Protein AF-A0A1Y2F9E2-F1 (afdb_monomer_lite)

Organism: NCBI:txid106004

Radius of gyration: 23.41 Å; chains: 1; bounding box: 72×45×61 Å

pLDDT: mean 75.63, std 20.93, range [31.5, 98.25]

InterPro domains:
  IPR001104 3-oxo-5-alpha-steroid 4-dehydrogenase, C-terminal [PF02544] (176-229)
  IPR001104 3-oxo-5-alpha-steroid 4-dehydrogenase, C-terminal [PF02544] (276-316)
  IPR039357 3-oxo-5-alpha-steroid 4-dehydrogenase/very-long-chain enoyl-CoA reductase [PTHR10556] (41-316)

Foldseek 3Di:
DQLLQLVLLLLLLLDDPDPDDDPVSNPPCVVDVPSSVVSLVPAFQLLVVLSVLVVVLSCCVVPVLCVLCVPDDDDDDPVVVVVVSVVSNVLSNQSNCLSNQQCPDPCNPVPVPHRQFDDDDVLVVLLVQLVVLLVQLSVQLVQVSVQQSVQQVVLVVVCVVVVNDPPDPPDPDPDQVCSRDDQGAATDVRQSVQAVCQSLLSVLSNLSSSLSNLVRGPPNSDDPPVVVDDDDDPDPVCVVVPPDDDDDDDDPCVVPPPDDPVCVVVVGRCPRSSNVVSVVSCVVVVVVLVVSVVVCCVRCPPNDDPNHHRHDGPPD

Structure (mmCIF, N/CA/C/O backbone):
data_AF-A0A1Y2F9E2-F1
#
_entry.id   AF-A0A1Y2F9E2-F1
#
loop_
_atom_site.group_PDB
_atom_site.id
_atom_site.type_symbol
_atom_site.label_atom_id
_atom_site.label_alt_id
_atom_site.label_comp_id
_atom_site.label_asym_id
_atom_site.label_entity_id
_atom_site.label_seq_id
_atom_site.pdbx_PDB_ins_code
_atom_site.Cartn_x
_atom_site.Cartn_y
_atom_site.Cartn_z
_atom_site.occupancy
_atom_site.B_iso_or_equiv
_atom_site.auth_seq_id
_atom_site.auth_comp_id
_atom_site.auth_asym_id
_atom_site.auth_atom_id
_atom_site.pdbx_PDB_model_num
ATOM 1 N N . MET A 1 1 ? 2.233 14.240 5.697 1.00 85.31 1 MET A N 1
ATOM 2 C CA . MET A 1 1 ? 3.494 13.467 5.673 1.00 85.31 1 MET A CA 1
ATOM 3 C C . MET A 1 1 ? 3.628 12.583 4.437 1.00 85.31 1 MET A C 1
ATOM 5 O O . MET A 1 1 ? 4.719 12.519 3.908 1.00 85.31 1 MET A O 1
ATOM 9 N N . GLU A 1 2 ? 2.563 11.949 3.935 1.00 86.88 2 GLU A N 1
ATOM 10 C CA . GLU A 1 2 ? 2.669 10.977 2.826 1.00 86.88 2 GLU A CA 1
ATOM 11 C C . GLU A 1 2 ? 2.672 11.600 1.413 1.00 86.88 2 GLU A C 1
ATOM 13 O O . GLU A 1 2 ? 3.231 11.012 0.494 1.00 86.88 2 GLU A O 1
ATOM 18 N N . LEU A 1 3 ? 2.123 12.813 1.241 1.00 89.69 3 LEU A N 1
ATOM 19 C CA . LEU A 1 3 ? 2.025 13.514 -0.057 1.00 89.69 3 LEU A CA 1
ATOM 20 C C . LEU A 1 3 ? 3.391 13.782 -0.720 1.00 89.69 3 LEU A C 1
ATOM 22 O O . LEU A 1 3 ? 3.481 13.949 -1.931 1.00 89.69 3 LEU A O 1
ATOM 26 N N . VAL A 1 4 ? 4.469 13.800 0.065 1.00 89.56 4 VAL A N 1
ATOM 27 C CA . VAL A 1 4 ? 5.834 14.015 -0.437 1.00 89.56 4 VAL A CA 1
ATOM 28 C C . VAL A 1 4 ? 6.352 12.832 -1.263 1.00 89.56 4 VAL A C 1
ATOM 30 O O . VAL A 1 4 ? 7.232 13.025 -2.094 1.00 89.56 4 VAL A O 1
ATOM 33 N N . SER A 1 5 ? 5.802 11.627 -1.068 1.00 91.56 5 SER A N 1
ATOM 34 C CA . SER A 1 5 ? 6.223 10.413 -1.778 1.00 91.56 5 SER A CA 1
ATOM 35 C C . SER A 1 5 ? 5.959 10.473 -3.289 1.00 91.56 5 SER A C 1
ATOM 37 O O . SER A 1 5 ? 6.921 10.360 -4.050 1.00 91.56 5 SER A O 1
ATOM 39 N N . PRO A 1 6 ? 4.719 10.724 -3.774 1.00 92.12 6 PRO A N 1
ATOM 40 C CA . PRO A 1 6 ? 4.456 10.819 -5.212 1.00 92.12 6 PRO A CA 1
ATOM 41 C C . PRO A 1 6 ? 5.222 11.971 -5.876 1.00 92.12 6 PRO A C 1
ATOM 43 O O . PRO A 1 6 ? 5.714 11.817 -6.991 1.00 92.12 6 PRO A O 1
ATOM 46 N N . LEU A 1 7 ? 5.395 13.099 -5.178 1.00 89.62 7 LEU A N 1
ATOM 47 C CA . LEU A 1 7 ? 6.196 14.224 -5.672 1.00 89.62 7 LEU A CA 1
ATOM 48 C C . LEU A 1 7 ? 7.671 13.841 -5.819 1.00 89.62 7 LEU A C 1
ATOM 50 O O . LEU A 1 7 ? 8.290 14.128 -6.842 1.00 89.62 7 LEU A O 1
ATOM 54 N N . SER A 1 8 ? 8.223 13.157 -4.816 1.00 86.94 8 SER A N 1
ATOM 55 C CA . SER A 1 8 ? 9.603 12.683 -4.838 1.00 86.94 8 SER A CA 1
ATOM 56 C C . SER A 1 8 ? 9.835 11.616 -5.911 1.00 86.94 8 SER A C 1
ATOM 58 O O . SER A 1 8 ? 10.875 11.642 -6.576 1.00 86.94 8 SER A O 1
ATOM 60 N N . LEU A 1 9 ? 8.851 10.739 -6.144 1.00 90.44 9 LEU A N 1
ATOM 61 C CA . LEU A 1 9 ? 8.876 9.761 -7.231 1.00 90.44 9 LEU A CA 1
ATOM 62 C C . LEU A 1 9 ? 8.942 10.444 -8.592 1.00 90.44 9 LEU A C 1
ATOM 64 O O . LEU A 1 9 ? 9.858 10.160 -9.362 1.00 90.44 9 LEU A O 1
ATOM 68 N N . LEU A 1 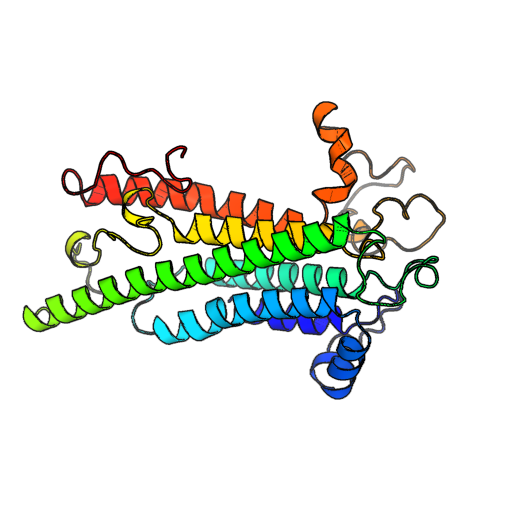10 ? 8.010 11.357 -8.879 1.00 88.56 10 LEU A N 1
ATOM 69 C CA . LEU A 1 10 ? 7.954 12.061 -10.164 1.00 88.56 10 LEU A CA 1
ATOM 70 C C . LEU A 1 10 ? 9.220 12.880 -10.409 1.00 88.56 10 LEU A C 1
ATOM 72 O O . LEU A 1 10 ? 9.804 12.823 -11.488 1.00 88.56 10 LEU A O 1
ATOM 76 N N . HIS A 1 11 ? 9.680 13.589 -9.380 1.00 83.50 11 HIS A N 1
ATOM 77 C CA . HIS A 1 11 ? 10.911 14.360 -9.441 1.00 83.50 11 HIS A CA 1
ATOM 78 C C . HIS A 1 11 ? 12.123 13.483 -9.763 1.00 83.50 11 HIS A C 1
ATOM 80 O O . HIS A 1 11 ? 12.901 13.801 -10.658 1.00 83.50 11 HIS A O 1
ATOM 86 N N . SER A 1 12 ? 12.266 12.360 -9.061 1.00 81.31 12 SER A N 1
ATOM 87 C CA . SER A 1 12 ? 13.418 11.471 -9.211 1.00 81.31 12 SER A CA 1
ATOM 88 C C . SER A 1 12 ? 13.387 10.664 -10.506 1.00 81.31 12 SER A C 1
ATOM 90 O O . SER A 1 12 ? 14.446 10.364 -11.051 1.00 81.31 12 SER A O 1
ATOM 92 N N . ALA A 1 13 ? 12.194 10.344 -11.012 1.00 79.38 13 ALA A N 1
ATOM 93 C CA . ALA A 1 13 ? 12.009 9.710 -12.314 1.00 79.38 13 ALA A CA 1
ATOM 94 C C . ALA A 1 13 ? 12.352 10.655 -13.478 1.00 79.38 13 ALA A C 1
ATOM 96 O O . ALA A 1 13 ? 12.808 10.201 -14.522 1.00 79.38 13 ALA A O 1
ATOM 97 N N . ALA A 1 14 ? 12.151 11.964 -13.297 1.00 76.56 14 ALA A N 1
ATOM 98 C CA . ALA A 1 14 ? 12.427 12.977 -14.311 1.00 76.56 14 ALA A CA 1
ATOM 99 C C . ALA A 1 14 ? 13.896 13.418 -14.379 1.00 76.56 14 ALA A C 1
ATOM 101 O O . ALA A 1 14 ? 14.258 14.159 -15.292 1.00 76.56 14 ALA A O 1
ATOM 102 N N . GLN A 1 15 ? 14.735 13.022 -13.419 1.00 70.88 15 GLN A N 1
ATOM 103 C CA . GLN A 1 15 ? 16.144 13.400 -13.416 1.00 70.88 15 GLN A CA 1
ATOM 104 C C . GLN A 1 15 ? 16.974 12.505 -14.350 1.00 70.88 15 GLN A C 1
ATOM 106 O O . GLN A 1 15 ? 16.787 11.285 -14.352 1.00 70.88 15 GLN A O 1
ATOM 111 N N . PRO A 1 16 ? 17.939 13.078 -15.094 1.00 62.06 16 PRO A N 1
ATOM 112 C CA . PRO A 1 16 ? 18.871 12.289 -15.886 1.00 62.06 16 PRO A CA 1
ATOM 113 C C . PRO A 1 16 ? 19.696 11.356 -14.986 1.00 62.06 16 PRO A C 1
ATOM 115 O O . PRO A 1 16 ? 20.050 11.691 -13.855 1.00 62.06 16 PRO A O 1
ATOM 118 N N . LEU A 1 17 ? 20.007 10.165 -15.501 1.00 58.22 17 LEU A N 1
ATOM 119 C CA . LEU A 1 17 ? 20.771 9.123 -14.796 1.00 58.22 17 LEU A CA 1
ATOM 120 C C . LEU A 1 17 ? 22.292 9.367 -14.819 1.00 58.22 17 LEU A C 1
ATOM 122 O O . LEU A 1 17 ? 23.061 8.504 -14.399 1.00 58.22 17 LEU A O 1
ATOM 126 N N . THR A 1 18 ? 22.742 10.513 -15.333 1.00 52.69 18 THR A N 1
ATOM 127 C CA . THR A 1 18 ? 24.161 10.855 -15.450 1.00 52.69 18 THR A CA 1
ATOM 128 C C . THR A 1 18 ? 24.748 11.279 -14.102 1.00 52.69 18 THR A C 1
ATOM 130 O O . THR A 1 18 ? 24.112 11.949 -13.294 1.00 52.69 18 THR A O 1
ATOM 133 N N . THR A 1 19 ? 25.998 10.885 -13.854 1.00 45.97 19 THR A N 1
ATOM 134 C CA . THR A 1 19 ? 26.740 11.133 -12.603 1.00 45.97 19 THR A CA 1
ATOM 135 C C . THR A 1 19 ? 27.311 12.553 -12.482 1.00 45.97 19 THR A C 1
ATOM 137 O O . THR A 1 19 ? 27.925 12.890 -11.471 1.00 45.97 19 THR A O 1
ATOM 140 N N . THR A 1 20 ? 27.110 13.410 -13.483 1.00 40.53 20 THR A N 1
ATOM 141 C CA . THR A 1 20 ? 27.557 14.808 -13.503 1.00 40.53 20 THR A CA 1
ATOM 142 C C . THR A 1 20 ? 26.496 15.726 -12.898 1.00 40.53 20 THR A C 1
ATOM 144 O O . THR A 1 20 ? 25.687 16.338 -13.590 1.00 40.53 20 THR A O 1
ATOM 147 N N . THR A 1 21 ? 26.486 15.816 -11.570 1.00 41.72 21 THR A N 1
ATOM 148 C CA . THR A 1 21 ? 25.628 16.756 -10.835 1.00 41.72 21 THR A CA 1
ATOM 149 C C . THR A 1 21 ? 26.224 18.167 -10.884 1.00 41.72 21 THR A C 1
ATOM 151 O O . THR A 1 21 ? 27.211 18.438 -10.204 1.00 41.72 21 THR A O 1
ATOM 154 N N . SER A 1 22 ? 25.610 19.086 -11.635 1.00 39.31 22 SER A N 1
ATOM 155 C CA . SER A 1 22 ? 25.717 20.521 -11.331 1.00 39.31 22 SER A CA 1
ATOM 156 C C . SER A 1 22 ? 24.684 20.868 -10.247 1.00 39.31 22 SER A C 1
ATOM 158 O O . SER A 1 22 ? 23.549 20.399 -10.315 1.00 39.31 22 SER A O 1
ATOM 160 N N . PRO A 1 23 ? 25.018 21.699 -9.246 1.00 45.69 23 PRO A N 1
ATOM 161 C CA . PRO A 1 23 ? 24.124 21.998 -8.118 1.00 45.69 23 PRO A CA 1
ATOM 162 C C . PRO A 1 23 ? 22.806 22.694 -8.521 1.00 45.69 23 PRO A C 1
ATOM 164 O O . PRO A 1 23 ? 21.827 22.636 -7.779 1.00 45.69 23 PRO A O 1
ATOM 167 N N . SER A 1 24 ? 22.742 23.288 -9.716 1.00 44.47 24 SER A N 1
ATOM 168 C CA . SER A 1 24 ? 21.586 24.015 -10.260 1.00 44.47 24 SER A CA 1
ATOM 169 C C . SER A 1 24 ? 20.463 23.141 -10.847 1.00 44.47 24 SER A C 1
ATOM 171 O O . SER A 1 24 ? 19.388 23.659 -11.140 1.00 44.47 24 SER A O 1
ATOM 173 N N . THR A 1 25 ? 20.651 21.824 -11.008 1.00 50.38 25 THR A N 1
ATOM 174 C CA . THR A 1 25 ? 19.651 20.917 -11.627 1.00 50.38 25 THR A CA 1
ATOM 175 C C . THR A 1 25 ? 18.744 20.195 -10.622 1.00 50.38 25 THR A C 1
ATOM 177 O O . THR A 1 25 ? 17.874 19.418 -11.009 1.00 50.38 25 THR A O 1
ATOM 180 N N . THR A 1 26 ? 18.901 20.455 -9.323 1.00 49.88 26 THR A N 1
ATOM 181 C CA . THR A 1 26 ? 18.207 19.721 -8.248 1.00 49.88 26 THR A CA 1
ATOM 182 C C . THR A 1 26 ? 16.725 20.077 -8.083 1.00 49.88 26 THR A C 1
ATOM 184 O O . THR A 1 26 ? 15.993 19.299 -7.487 1.00 49.88 26 THR A O 1
ATOM 187 N N . LEU A 1 27 ? 16.246 21.195 -8.643 1.00 49.66 27 LEU A N 1
ATOM 188 C CA . LEU A 1 27 ? 14.834 21.627 -8.576 1.00 49.66 27 LEU A CA 1
ATOM 189 C C . LEU A 1 27 ? 14.152 21.751 -9.950 1.00 49.66 27 LEU A C 1
ATOM 191 O O . LEU A 1 27 ? 12.934 21.910 -10.028 1.00 49.66 27 LEU A O 1
ATOM 195 N N . SER A 1 28 ? 14.906 21.645 -11.045 1.00 51.53 28 SER A N 1
ATOM 196 C CA . SER A 1 28 ? 14.434 21.968 -12.397 1.00 51.53 28 SER A CA 1
ATOM 197 C C . SER A 1 28 ? 13.295 21.099 -12.971 1.00 51.53 28 SER A C 1
ATOM 199 O O . SER A 1 28 ? 12.485 21.675 -13.701 1.00 51.53 28 SER A O 1
ATOM 201 N N . PRO A 1 29 ? 13.128 19.789 -12.665 1.00 52.41 29 PRO A N 1
ATOM 202 C CA . PRO A 1 29 ? 12.114 18.968 -13.340 1.00 52.41 29 PRO A CA 1
ATOM 203 C C . PRO A 1 29 ? 10.678 19.217 -12.857 1.00 52.41 29 PRO A C 1
ATOM 205 O O . PRO A 1 29 ? 9.739 19.015 -13.618 1.00 52.41 29 PRO A O 1
ATOM 208 N N . LEU A 1 30 ? 10.492 19.653 -11.604 1.00 52.59 30 LEU A N 1
ATOM 209 C CA . LEU A 1 30 ? 9.166 19.999 -11.062 1.00 52.59 30 LEU A CA 1
ATOM 210 C C . LEU A 1 30 ? 8.703 21.384 -11.535 1.00 52.59 30 LEU A C 1
ATOM 212 O O . LEU A 1 30 ? 7.507 21.626 -11.654 1.00 52.59 30 LEU A O 1
ATOM 216 N N . LEU A 1 31 ? 9.654 22.279 -11.813 1.00 55.81 31 LEU A N 1
ATOM 217 C CA . LEU A 1 31 ? 9.401 23.643 -12.279 1.00 55.81 31 LEU A CA 1
ATOM 218 C C . LEU A 1 31 ? 9.137 23.714 -13.793 1.00 55.81 31 LEU A C 1
ATOM 220 O O . LEU A 1 31 ? 8.571 24.697 -14.259 1.00 55.81 31 LEU A O 1
ATOM 224 N N . HIS A 1 32 ? 9.493 22.667 -14.549 1.00 66.38 32 HIS A N 1
ATOM 225 C CA . HIS A 1 32 ? 9.262 22.568 -15.994 1.00 66.38 32 HIS A CA 1
ATOM 226 C C . HIS A 1 32 ? 8.406 21.331 -16.318 1.00 66.38 32 HIS A C 1
ATOM 228 O O . HIS A 1 32 ? 8.950 20.266 -16.630 1.00 66.38 32 HIS A O 1
ATOM 234 N N . PRO A 1 33 ? 7.064 21.452 -16.284 1.00 73.94 33 PRO A N 1
ATOM 235 C CA . PRO A 1 33 ? 6.138 20.346 -16.553 1.00 73.94 33 PRO A CA 1
ATOM 236 C C . PRO A 1 33 ? 6.381 19.637 -17.891 1.00 73.94 33 PRO A C 1
ATOM 238 O O . PRO A 1 33 ? 6.154 18.435 -18.014 1.00 73.94 33 PRO A O 1
ATOM 241 N N . THR A 1 34 ? 6.889 20.367 -18.885 1.00 76.38 34 THR A N 1
ATOM 242 C CA . THR A 1 34 ? 7.227 19.847 -20.215 1.00 76.38 34 THR A CA 1
ATOM 243 C C . THR A 1 34 ? 8.332 18.793 -20.169 1.00 76.38 34 THR A C 1
ATOM 245 O O . THR A 1 34 ? 8.235 17.783 -20.863 1.00 76.38 34 THR A O 1
ATOM 248 N N . HIS A 1 35 ? 9.342 18.972 -19.313 1.00 73.25 35 HIS A N 1
ATOM 249 C CA . HIS A 1 35 ? 10.437 18.015 -19.154 1.00 73.25 35 HIS A CA 1
ATOM 250 C C . HIS A 1 35 ? 9.962 16.731 -18.469 1.00 73.25 35 HIS A C 1
ATOM 252 O O . HIS A 1 35 ? 10.298 15.634 -18.905 1.00 73.25 35 HIS A O 1
ATOM 258 N N . LEU A 1 36 ? 9.133 16.855 -17.427 1.00 77.56 36 LEU A N 1
ATOM 259 C CA . LEU A 1 36 ? 8.518 15.700 -16.772 1.00 77.56 36 LEU A CA 1
ATOM 260 C C . LEU A 1 36 ? 7.658 14.903 -17.759 1.00 77.56 36 LEU A C 1
ATOM 262 O O . LEU A 1 36 ? 7.793 13.685 -17.839 1.00 77.56 36 LEU A O 1
ATOM 266 N N . PHE A 1 37 ? 6.801 15.586 -18.520 1.00 81.19 37 PHE A N 1
ATOM 267 C CA . PHE A 1 37 ? 5.934 14.940 -19.500 1.00 81.19 37 PHE A CA 1
ATOM 268 C C . PHE A 1 37 ? 6.739 14.213 -20.579 1.00 81.19 37 PHE A C 1
ATOM 270 O O . PHE A 1 37 ? 6.448 13.057 -20.872 1.00 81.19 37 PHE A O 1
ATOM 277 N N . HIS A 1 38 ? 7.782 14.854 -21.110 1.00 78.88 38 HIS A N 1
ATOM 278 C CA . HIS A 1 38 ? 8.677 14.248 -22.090 1.00 78.88 38 HIS A CA 1
ATOM 279 C C . HIS A 1 38 ? 9.406 13.017 -21.527 1.00 78.88 38 HIS A C 1
ATOM 281 O O . HIS A 1 38 ? 9.445 11.961 -22.154 1.00 78.88 38 HIS A O 1
ATOM 287 N N . THR A 1 39 ? 9.948 13.100 -20.310 1.00 77.12 39 THR A N 1
ATOM 288 C CA . THR A 1 39 ? 10.622 11.951 -19.692 1.00 77.12 39 THR A CA 1
ATOM 289 C C . THR A 1 39 ? 9.652 10.801 -19.438 1.00 77.12 39 THR A C 1
ATOM 291 O O . THR A 1 39 ? 9.989 9.654 -19.706 1.00 77.12 39 THR A O 1
ATOM 294 N N . LEU A 1 40 ? 8.425 11.078 -18.988 1.00 81.69 40 LEU A N 1
ATOM 295 C CA . LEU A 1 40 ? 7.416 10.034 -18.810 1.00 81.69 40 LEU A CA 1
ATOM 296 C C . LEU A 1 40 ? 6.965 9.436 -20.150 1.00 81.69 40 LEU A C 1
ATOM 298 O O . LEU A 1 40 ? 6.845 8.220 -20.247 1.00 81.69 40 LEU A O 1
ATOM 302 N N . SER A 1 41 ? 6.763 10.241 -21.196 1.00 82.12 41 SER A N 1
ATOM 303 C CA . SER A 1 41 ? 6.307 9.739 -22.500 1.00 82.12 41 SER A CA 1
ATOM 304 C C . SER A 1 41 ? 7.336 8.851 -23.205 1.00 82.12 41 SER A C 1
ATOM 306 O O . SER A 1 41 ? 6.961 8.022 -24.029 1.00 82.12 41 SER A O 1
ATOM 308 N N . THR A 1 42 ? 8.619 8.981 -22.855 1.00 81.69 42 THR A N 1
ATOM 309 C CA . THR A 1 42 ? 9.691 8.111 -23.367 1.00 81.69 42 THR A CA 1
ATOM 310 C C . THR A 1 42 ? 9.830 6.782 -22.616 1.00 81.69 42 THR A C 1
ATOM 312 O O . THR A 1 42 ? 10.540 5.887 -23.079 1.00 81.69 42 THR A O 1
ATOM 315 N N . LEU A 1 43 ? 9.162 6.608 -21.468 1.00 82.19 43 LEU A N 1
ATOM 316 C CA . LEU A 1 43 ? 9.237 5.364 -20.704 1.00 82.19 43 LEU A CA 1
ATOM 317 C C . LEU A 1 43 ? 8.371 4.253 -21.324 1.00 82.19 43 LEU A C 1
ATOM 319 O O . LEU A 1 43 ? 7.240 4.502 -21.740 1.00 82.19 43 LEU A O 1
ATOM 323 N N . PRO A 1 44 ? 8.838 2.989 -21.287 1.00 86.06 44 PRO A N 1
ATOM 324 C CA . PRO A 1 44 ? 8.031 1.846 -21.695 1.00 86.06 44 PRO A CA 1
ATOM 325 C C . PRO A 1 44 ? 6.687 1.744 -20.942 1.00 86.06 44 PRO A C 1
ATOM 327 O O . PRO A 1 44 ? 6.655 1.962 -19.721 1.00 86.06 44 PRO A O 1
ATOM 330 N N . PRO A 1 45 ? 5.595 1.308 -21.604 1.00 89.12 45 PRO A N 1
ATOM 331 C CA . PRO A 1 45 ? 4.258 1.263 -21.007 1.00 89.12 45 PRO A CA 1
ATOM 332 C C . PRO A 1 45 ? 4.152 0.490 -19.682 1.00 89.12 45 PRO A C 1
ATOM 334 O O . PRO A 1 45 ? 3.422 0.913 -18.790 1.00 89.12 45 PRO A O 1
ATOM 337 N N . ALA A 1 46 ? 4.900 -0.607 -19.488 1.00 90.00 46 ALA A N 1
ATOM 338 C CA . ALA A 1 46 ? 4.857 -1.373 -18.230 1.00 90.00 46 ALA A CA 1
ATOM 339 C C . ALA A 1 46 ? 5.286 -0.528 -17.023 1.00 90.00 46 ALA A C 1
ATOM 341 O O . ALA A 1 46 ? 4.718 -0.645 -15.938 1.00 90.00 46 ALA A O 1
ATOM 342 N N . ARG A 1 47 ? 6.279 0.347 -17.212 1.00 89.25 47 ARG A N 1
ATOM 343 C CA . ARG A 1 47 ? 6.778 1.233 -16.155 1.00 89.25 47 ARG A CA 1
ATOM 344 C C . ARG A 1 47 ? 5.788 2.348 -15.870 1.00 89.25 47 ARG A C 1
ATOM 346 O O . ARG A 1 47 ? 5.595 2.683 -14.708 1.00 89.25 47 ARG A O 1
ATOM 353 N N . LEU A 1 48 ? 5.118 2.862 -16.900 1.00 90.88 48 LEU A N 1
ATOM 354 C CA . LEU A 1 48 ? 4.044 3.840 -16.735 1.00 90.88 48 LEU A CA 1
ATOM 355 C C . LEU A 1 48 ? 2.874 3.274 -15.934 1.00 90.88 48 LEU A C 1
ATOM 357 O O . LEU A 1 48 ? 2.383 3.955 -15.039 1.00 90.88 48 LEU A O 1
ATOM 361 N N . VAL A 1 49 ? 2.487 2.016 -16.175 1.00 94.94 49 VAL A N 1
ATOM 362 C CA . VAL A 1 49 ? 1.464 1.334 -15.364 1.00 94.94 49 VAL A CA 1
ATOM 363 C C . VAL A 1 49 ? 1.891 1.242 -13.896 1.00 94.94 49 VAL A C 1
ATOM 365 O O . VAL A 1 49 ? 1.088 1.529 -13.014 1.00 94.94 49 VAL A O 1
ATOM 368 N N . LEU A 1 50 ? 3.152 0.902 -13.613 1.00 94.62 50 LEU A N 1
ATOM 369 C CA . LEU A 1 50 ? 3.667 0.828 -12.239 1.00 94.62 50 LEU A CA 1
ATOM 370 C C . LEU A 1 50 ? 3.759 2.205 -11.567 1.00 94.62 50 LEU A C 1
ATOM 372 O O . LEU A 1 50 ? 3.383 2.350 -10.407 1.00 94.62 50 LEU A O 1
ATOM 376 N N . ILE A 1 51 ? 4.214 3.232 -12.290 1.00 94.25 51 ILE A N 1
ATOM 377 C CA . ILE A 1 51 ? 4.208 4.615 -11.795 1.00 94.25 51 ILE A CA 1
ATOM 378 C C . ILE A 1 51 ? 2.769 5.036 -11.483 1.00 94.25 51 ILE A C 1
ATOM 380 O O . ILE A 1 51 ? 2.505 5.536 -10.394 1.00 94.25 51 ILE A O 1
ATOM 384 N N . ALA A 1 52 ? 1.825 4.781 -12.391 1.00 95.94 52 ALA A N 1
ATOM 385 C CA . ALA A 1 52 ? 0.416 5.091 -12.186 1.00 95.94 52 ALA A CA 1
ATOM 386 C C . ALA A 1 52 ? -0.163 4.352 -10.972 1.00 95.94 52 ALA A C 1
ATOM 388 O O . ALA A 1 52 ? -0.818 4.981 -10.149 1.00 95.94 52 ALA A O 1
ATOM 389 N N . ALA A 1 53 ? 0.128 3.059 -10.810 1.00 97.19 53 ALA A N 1
ATOM 390 C CA . ALA A 1 53 ? -0.285 2.275 -9.647 1.00 97.19 53 ALA A CA 1
ATOM 391 C C . ALA A 1 53 ? 0.216 2.906 -8.335 1.00 97.19 53 ALA A C 1
ATOM 393 O O . ALA A 1 53 ? -0.573 3.179 -7.430 1.00 97.19 53 ALA A O 1
ATOM 394 N N . PHE A 1 54 ? 1.504 3.257 -8.262 1.00 96.19 54 PHE A N 1
ATOM 395 C CA . PHE A 1 54 ? 2.071 3.945 -7.099 1.00 96.19 54 PHE A CA 1
ATOM 396 C C . PHE A 1 54 ? 1.380 5.292 -6.829 1.00 96.19 54 PHE A C 1
ATOM 398 O O . PHE A 1 54 ? 1.034 5.604 -5.688 1.00 96.19 54 PHE A O 1
ATOM 405 N N . LEU A 1 55 ? 1.151 6.096 -7.872 1.00 95.69 55 LEU A N 1
ATOM 406 C CA . LEU A 1 55 ? 0.473 7.387 -7.745 1.00 95.69 55 LEU A CA 1
ATOM 407 C C . LEU A 1 55 ? -0.978 7.229 -7.283 1.00 95.69 55 LEU A C 1
ATOM 409 O O . LEU A 1 55 ? -1.414 7.999 -6.433 1.00 95.69 55 LEU A O 1
ATOM 413 N N . ILE A 1 56 ? -1.710 6.235 -7.792 1.00 96.38 56 ILE A N 1
ATOM 414 C CA . ILE A 1 56 ? -3.092 5.939 -7.392 1.00 96.38 56 ILE A CA 1
ATOM 415 C C . ILE A 1 56 ? -3.145 5.547 -5.913 1.00 96.38 56 ILE A C 1
ATOM 417 O O . ILE A 1 56 ? -3.949 6.116 -5.168 1.00 96.38 56 ILE A O 1
ATOM 421 N N . HIS A 1 57 ? -2.254 4.651 -5.468 1.00 95.69 57 HIS A N 1
ATOM 422 C CA . HIS A 1 57 ? -2.138 4.284 -4.055 1.00 95.69 57 HIS A CA 1
ATOM 423 C C . HIS A 1 57 ? -1.947 5.527 -3.180 1.00 95.69 57 HIS A C 1
ATOM 425 O O . HIS A 1 57 ? -2.723 5.793 -2.256 1.00 95.69 57 HIS A O 1
ATOM 431 N N . TYR A 1 58 ? -0.928 6.332 -3.495 1.00 94.12 58 TYR A N 1
ATOM 432 C CA . TYR A 1 58 ? -0.591 7.500 -2.690 1.00 94.12 58 TYR A CA 1
ATOM 433 C C . TYR A 1 58 ? -1.617 8.629 -2.809 1.00 94.12 58 TYR A C 1
ATOM 435 O O . TYR A 1 58 ? -1.814 9.349 -1.832 1.00 94.12 58 TYR A O 1
ATOM 443 N N . ALA A 1 59 ? -2.320 8.779 -3.933 1.00 92.25 59 ALA A N 1
ATOM 444 C CA . ALA A 1 59 ? -3.429 9.723 -4.061 1.00 92.25 59 ALA A CA 1
ATOM 445 C C . ALA A 1 59 ? -4.578 9.343 -3.116 1.00 92.25 59 ALA A C 1
ATOM 447 O O . ALA A 1 59 ? -5.070 10.189 -2.363 1.00 92.25 59 ALA A O 1
ATOM 448 N N . HIS A 1 60 ? -4.954 8.061 -3.076 1.00 91.94 60 HIS A N 1
ATOM 449 C CA . HIS A 1 60 ? -5.967 7.592 -2.135 1.00 91.94 60 HIS A CA 1
ATOM 450 C C . HIS A 1 60 ? -5.518 7.784 -0.679 1.00 91.94 60 HIS A C 1
ATOM 452 O O . HIS A 1 60 ? -6.246 8.368 0.126 1.00 91.94 60 HIS A O 1
ATOM 458 N N . ARG A 1 61 ? -4.300 7.355 -0.335 1.00 86.31 61 ARG A N 1
ATOM 459 C CA . ARG A 1 61 ? -3.812 7.366 1.050 1.00 86.31 61 ARG A CA 1
ATOM 460 C C . ARG A 1 61 ? -3.535 8.773 1.582 1.00 86.31 61 ARG A C 1
ATOM 462 O O . ARG A 1 61 ? -4.013 9.147 2.653 1.00 86.31 61 ARG A O 1
ATOM 469 N N . SER A 1 62 ? -2.809 9.577 0.806 1.00 84.94 62 SER A N 1
ATOM 470 C CA . SER A 1 62 ? -2.294 10.871 1.262 1.00 84.94 62 SER A CA 1
ATOM 471 C C . SER A 1 62 ? -3.254 12.038 1.049 1.00 84.94 62 SER A C 1
ATOM 473 O O . SER A 1 62 ? -3.141 13.027 1.777 1.00 84.94 62 SER A O 1
ATOM 475 N N . VAL A 1 63 ? -4.211 11.927 0.116 1.00 86.06 63 VAL A N 1
ATOM 476 C CA . VAL A 1 63 ? -5.187 12.987 -0.195 1.00 86.06 63 VAL A CA 1
ATOM 477 C C . VAL A 1 63 ? -6.602 12.559 0.184 1.00 86.06 63 VAL A C 1
ATOM 479 O O . VAL A 1 63 ? -7.221 13.177 1.045 1.00 86.06 63 VAL A O 1
ATOM 482 N N . ILE A 1 64 ? -7.130 11.479 -0.399 1.00 86.44 64 ILE A N 1
ATOM 483 C CA . ILE A 1 64 ? -8.546 11.114 -0.205 1.00 86.44 64 ILE A CA 1
ATOM 484 C C . ILE A 1 64 ? -8.815 10.704 1.251 1.00 86.44 64 ILE A C 1
ATOM 486 O O . ILE A 1 64 ? -9.706 11.248 1.909 1.00 86.44 64 ILE A O 1
ATOM 490 N N . SER A 1 65 ? -8.017 9.784 1.794 1.00 84.50 65 SER A N 1
ATOM 491 C CA . SER A 1 65 ? -8.164 9.298 3.170 1.00 84.50 65 SER A CA 1
ATOM 492 C C . SER A 1 65 ? -7.828 10.378 4.203 1.00 84.50 65 SER A C 1
ATOM 494 O O . SER A 1 65 ? -8.402 10.407 5.299 1.00 84.50 65 SER A O 1
ATOM 496 N N . THR A 1 66 ? -6.932 11.318 3.881 1.00 85.00 66 THR A N 1
ATOM 497 C CA . THR A 1 66 ? -6.617 12.428 4.789 1.00 85.00 66 THR A CA 1
ATOM 498 C C . THR A 1 66 ? -7.744 13.442 4.871 1.00 85.00 66 THR A C 1
ATOM 500 O O . THR A 1 66 ? -8.152 13.739 5.997 1.00 85.00 66 THR A O 1
ATOM 503 N N . LEU A 1 67 ? -8.286 13.877 3.730 1.00 85.75 67 LEU A N 1
ATOM 504 C CA . LEU A 1 67 ? -9.435 14.780 3.650 1.00 85.75 67 LEU A CA 1
ATOM 505 C C . LEU A 1 67 ? -10.673 14.168 4.310 1.00 85.75 67 LEU A C 1
ATOM 507 O O . LEU A 1 67 ? -11.356 14.832 5.087 1.00 85.75 67 LEU A O 1
ATOM 511 N N . ARG A 1 68 ? -10.923 12.868 4.097 1.00 83.12 68 ARG A N 1
ATOM 512 C CA . ARG A 1 68 ? -12.079 12.182 4.697 1.00 83.12 68 ARG A CA 1
ATOM 513 C C . ARG A 1 68 ? -11.999 12.071 6.223 1.00 83.12 68 ARG A C 1
ATOM 515 O O . ARG A 1 68 ? -13.033 12.000 6.883 1.00 83.12 68 ARG A O 1
ATOM 522 N N . ASN A 1 69 ? -10.789 12.056 6.785 1.00 75.94 69 ASN A N 1
ATOM 523 C CA . ASN A 1 69 ? -10.534 11.854 8.216 1.00 75.94 69 ASN A CA 1
ATOM 524 C C . ASN A 1 69 ? -10.002 13.105 8.941 1.00 75.94 69 ASN A C 1
ATOM 526 O O . ASN A 1 69 ? -9.395 12.972 10.005 1.00 75.94 69 ASN A O 1
ATOM 530 N N . TRP A 1 70 ? -10.213 14.306 8.393 1.00 71.94 70 TRP A N 1
ATOM 531 C CA . TRP A 1 70 ? -9.666 15.560 8.929 1.00 71.94 70 TRP A CA 1
ATOM 532 C C . TRP A 1 70 ? -10.116 15.861 10.378 1.00 71.94 70 TRP A C 1
ATOM 534 O O . TRP A 1 70 ? -9.273 16.044 11.252 1.00 71.94 70 TRP A O 1
ATOM 544 N N . ASN A 1 71 ? -11.418 15.779 10.677 1.00 62.56 71 ASN A N 1
ATOM 545 C CA . ASN A 1 71 ? -12.009 16.195 11.965 1.00 62.56 71 ASN A CA 1
ATOM 546 C C . ASN A 1 71 ? -11.850 15.203 13.141 1.00 62.56 71 ASN A C 1
ATOM 548 O O . ASN A 1 71 ? -12.642 15.218 14.073 1.00 62.56 71 ASN A O 1
ATOM 552 N N . GLY A 1 72 ? -10.881 14.283 13.139 1.00 63.12 72 GLY A N 1
ATOM 553 C CA . GLY A 1 72 ? -10.725 13.413 14.317 1.00 63.12 72 GLY A CA 1
ATOM 554 C C . GLY A 1 72 ? -9.517 12.501 14.291 1.00 63.12 72 GLY A C 1
ATOM 555 O O . GLY A 1 72 ? -9.655 11.293 14.509 1.00 63.12 72 GLY A O 1
ATOM 556 N N . ARG A 1 73 ? -8.356 13.066 13.962 1.00 69.50 73 ARG A N 1
ATOM 557 C CA . ARG A 1 73 ? -7.067 12.415 14.193 1.00 69.50 73 ARG A CA 1
ATOM 558 C C . ARG A 1 73 ? -6.587 12.761 15.598 1.00 69.50 73 ARG A C 1
ATOM 560 O O . ARG A 1 73 ? -6.603 13.923 15.980 1.00 69.50 73 ARG A O 1
ATOM 567 N N . ALA A 1 74 ? -6.146 11.745 16.335 1.00 73.00 74 ALA A N 1
ATOM 568 C CA . ALA A 1 74 ? -5.471 11.957 17.609 1.00 73.00 74 ALA A CA 1
ATOM 569 C C . ALA A 1 74 ? -4.169 12.740 17.389 1.00 73.00 74 ALA A C 1
ATOM 571 O O . ALA A 1 74 ? -3.507 12.578 16.355 1.00 73.00 74 ALA A O 1
ATOM 572 N N . ARG A 1 75 ? -3.790 13.560 18.373 1.00 80.94 75 ARG A N 1
ATOM 573 C CA . ARG A 1 75 ? -2.505 14.267 18.361 1.00 80.94 75 ARG A CA 1
ATOM 574 C C . ARG A 1 75 ? -1.360 13.255 18.294 1.00 80.94 75 ARG A C 1
ATOM 576 O O . ARG A 1 75 ? -1.310 12.304 19.068 1.00 80.94 75 ARG A O 1
ATOM 583 N N . MET A 1 76 ? -0.443 13.464 17.355 1.00 84.19 76 MET A N 1
ATOM 584 C CA . MET A 1 76 ? 0.773 12.666 17.215 1.00 84.19 76 MET A CA 1
ATOM 585 C C . MET A 1 76 ? 1.972 13.476 17.694 1.00 84.19 76 MET A C 1
ATOM 587 O O . MET A 1 76 ? 2.019 14.690 17.499 1.00 84.19 76 MET A O 1
ATOM 591 N N . ALA A 1 77 ? 2.947 12.811 18.310 1.00 92.75 77 ALA A N 1
ATOM 592 C CA . ALA A 1 77 ? 4.197 13.465 18.664 1.00 92.75 77 ALA A CA 1
ATOM 593 C C . ALA A 1 77 ? 4.905 13.969 17.396 1.00 92.75 77 ALA A C 1
ATOM 595 O O . ALA A 1 77 ? 4.907 13.273 16.383 1.00 92.75 77 ALA A O 1
ATOM 596 N N . TRP A 1 78 ? 5.508 15.161 17.454 1.00 90.62 78 TRP A N 1
ATOM 597 C CA . TRP A 1 78 ? 6.030 15.878 16.280 1.00 90.62 78 TRP A CA 1
ATOM 598 C C . TRP A 1 78 ? 7.104 15.106 15.498 1.00 90.62 78 TRP A C 1
ATOM 600 O O . TRP A 1 78 ? 7.221 15.280 14.289 1.00 90.62 78 TRP A O 1
ATOM 610 N N . TYR A 1 79 ? 7.864 14.222 16.151 1.00 93.25 79 TYR A N 1
ATOM 611 C CA . TYR A 1 79 ? 8.898 13.426 15.488 1.00 93.25 79 TYR A CA 1
ATOM 612 C C . TYR A 1 79 ? 8.309 12.361 14.552 1.00 93.25 79 TYR A C 1
ATOM 614 O O . TYR A 1 79 ? 8.912 12.054 13.527 1.00 93.25 79 TYR A O 1
ATOM 622 N N . VAL A 1 80 ? 7.118 11.825 14.851 1.00 91.00 80 VAL A N 1
ATOM 623 C CA . VAL A 1 80 ? 6.458 10.793 14.032 1.00 91.00 80 VAL A CA 1
ATOM 624 C C . VAL A 1 80 ? 6.214 11.276 12.595 1.00 91.00 80 VAL A C 1
ATOM 626 O O . VAL A 1 80 ? 6.690 10.612 11.670 1.00 91.00 80 VAL A O 1
ATOM 629 N N . PRO A 1 81 ? 5.537 12.419 12.350 1.00 91.56 81 PRO A N 1
ATOM 630 C CA . PRO A 1 81 ? 5.356 12.921 10.997 1.00 91.56 81 PRO A CA 1
ATOM 631 C C . PRO A 1 81 ? 6.675 13.350 10.348 1.00 91.56 81 PRO A C 1
ATOM 633 O O . PRO A 1 81 ? 6.802 13.188 9.138 1.00 91.56 81 PRO A O 1
ATOM 636 N N . THR A 1 82 ? 7.664 13.832 11.108 1.00 92.31 82 THR A N 1
ATOM 637 C CA . THR A 1 82 ? 8.987 14.194 10.567 1.00 92.31 82 THR A CA 1
ATOM 638 C C . THR A 1 82 ? 9.720 12.979 9.997 1.00 92.31 82 THR A C 1
ATOM 640 O O . THR A 1 82 ? 10.140 13.005 8.839 1.00 92.31 82 THR A O 1
ATOM 643 N N . PHE A 1 83 ? 9.811 11.877 10.751 1.00 93.69 83 PHE A N 1
ATOM 644 C CA . PHE A 1 83 ? 10.399 10.630 10.248 1.00 93.69 83 PHE A CA 1
ATOM 645 C C . PHE A 1 83 ? 9.588 10.044 9.090 1.00 93.69 83 PHE A C 1
ATOM 647 O O . PHE A 1 83 ? 10.170 9.578 8.111 1.00 93.69 83 PHE A O 1
ATOM 654 N N . ALA A 1 84 ? 8.255 10.120 9.150 1.00 91.50 84 ALA A N 1
ATOM 655 C CA . ALA A 1 84 ? 7.401 9.668 8.057 1.00 91.50 84 ALA A CA 1
ATOM 656 C C . ALA A 1 84 ? 7.611 10.486 6.770 1.00 91.50 84 ALA A C 1
ATOM 658 O O . ALA A 1 84 ? 7.602 9.909 5.685 1.00 91.50 84 ALA A O 1
ATOM 659 N N . VAL A 1 85 ? 7.825 11.805 6.862 1.00 93.44 85 VAL A N 1
ATOM 660 C CA . VAL A 1 85 ? 8.194 12.646 5.710 1.00 93.44 85 VAL A CA 1
ATOM 661 C C . VAL A 1 85 ? 9.538 12.199 5.139 1.00 93.44 85 VAL A C 1
ATOM 663 O O . VAL A 1 85 ? 9.617 11.941 3.940 1.00 93.44 85 VAL A O 1
ATOM 666 N N . GLY A 1 86 ? 10.563 12.043 5.984 1.00 92.50 86 GLY A N 1
ATOM 667 C CA . GLY A 1 86 ? 11.889 11.592 5.550 1.00 92.50 86 GLY A CA 1
ATOM 668 C C . GLY A 1 86 ? 11.847 10.232 4.846 1.00 92.50 86 GLY A C 1
ATOM 669 O O . GLY A 1 86 ? 12.377 10.087 3.746 1.00 92.50 86 GLY A O 1
ATOM 670 N N . PHE A 1 87 ? 11.133 9.264 5.426 1.00 92.31 87 PHE A N 1
ATOM 671 C CA . PHE A 1 87 ? 10.914 7.954 4.815 1.00 92.31 87 PHE A CA 1
ATOM 672 C C . PHE A 1 87 ? 10.218 8.057 3.453 1.00 92.31 87 PHE A C 1
ATOM 674 O O . PHE A 1 87 ? 10.681 7.458 2.488 1.00 92.31 87 PHE A O 1
ATOM 681 N N . ASN A 1 88 ? 9.133 8.831 3.348 1.00 93.50 88 ASN A N 1
ATOM 682 C CA . ASN A 1 88 ? 8.372 8.958 2.104 1.00 93.50 88 ASN A CA 1
ATOM 683 C C . ASN A 1 88 ? 9.161 9.667 0.994 1.00 93.50 88 ASN A C 1
ATOM 685 O O . ASN A 1 88 ? 9.031 9.286 -0.166 1.00 93.50 88 ASN A O 1
ATOM 689 N N . ILE A 1 89 ? 10.006 10.647 1.334 1.00 88.00 89 ILE A N 1
ATOM 690 C CA . ILE A 1 89 ? 10.933 11.265 0.373 1.00 88.00 89 ILE A CA 1
ATOM 691 C C . ILE A 1 89 ? 11.927 10.217 -0.137 1.00 88.00 89 ILE A C 1
ATOM 693 O O . ILE A 1 89 ? 12.082 10.055 -1.342 1.00 88.00 89 ILE A O 1
ATOM 697 N N . LEU A 1 90 ? 12.578 9.471 0.759 1.00 87.44 90 LEU A N 1
ATOM 698 C CA . LEU A 1 90 ? 13.556 8.458 0.358 1.00 87.44 90 LEU A CA 1
ATOM 699 C C . LEU A 1 90 ? 12.910 7.332 -0.460 1.00 87.44 90 LEU A C 1
ATOM 701 O O . LEU A 1 90 ? 13.434 6.964 -1.508 1.00 87.44 90 LEU A O 1
ATOM 705 N N . ASN A 1 91 ? 11.761 6.817 -0.020 1.00 90.75 91 ASN A N 1
ATOM 706 C CA . ASN A 1 91 ? 11.045 5.745 -0.704 1.00 90.75 91 ASN A CA 1
ATOM 707 C C . ASN A 1 91 ? 10.565 6.180 -2.093 1.00 90.75 91 ASN A C 1
ATOM 709 O O . ASN A 1 91 ? 10.846 5.500 -3.079 1.00 90.75 91 ASN A O 1
ATOM 713 N N . GLY A 1 92 ? 9.904 7.340 -2.184 1.00 88.31 92 GLY A N 1
ATOM 714 C CA . GLY A 1 92 ? 9.462 7.911 -3.454 1.00 88.31 92 GLY A CA 1
ATOM 715 C C . GLY A 1 92 ? 10.635 8.116 -4.412 1.00 88.31 92 GLY A C 1
ATOM 716 O O . GLY A 1 92 ? 10.583 7.654 -5.551 1.00 88.31 92 GLY A O 1
ATOM 717 N N . ALA A 1 93 ? 11.734 8.710 -3.935 1.00 85.75 93 ALA A N 1
ATOM 718 C CA . ALA A 1 93 ? 12.925 8.931 -4.748 1.00 85.75 93 ALA A CA 1
ATOM 719 C C . ALA A 1 93 ? 13.550 7.631 -5.265 1.00 85.75 93 ALA A C 1
ATOM 721 O O . ALA A 1 93 ? 13.870 7.526 -6.453 1.00 85.75 93 ALA A O 1
ATOM 722 N N . LEU A 1 94 ? 13.708 6.634 -4.388 1.00 85.88 94 LEU A N 1
ATOM 723 C CA . LEU A 1 94 ? 14.268 5.331 -4.745 1.00 85.88 94 LEU A CA 1
ATOM 724 C C . LEU A 1 94 ? 13.397 4.619 -5.783 1.00 85.88 94 LEU A C 1
ATOM 726 O O . LEU A 1 94 ? 13.935 4.137 -6.778 1.00 85.88 94 LEU A O 1
ATOM 730 N N . MET A 1 95 ? 12.073 4.604 -5.603 1.00 88.00 95 MET A N 1
ATOM 731 C CA . MET A 1 95 ? 11.139 4.024 -6.577 1.00 88.00 95 MET A CA 1
ATOM 732 C C . MET A 1 95 ? 11.178 4.758 -7.917 1.00 88.00 95 MET A C 1
ATOM 734 O O . MET A 1 95 ? 11.253 4.113 -8.961 1.00 88.00 95 MET A O 1
ATOM 738 N N . GLY A 1 96 ? 11.178 6.094 -7.896 1.00 85.88 96 GLY A N 1
ATOM 739 C CA . GLY A 1 96 ? 11.217 6.921 -9.103 1.00 85.88 96 GLY A CA 1
ATOM 740 C C . GLY A 1 96 ? 12.482 6.697 -9.921 1.00 85.88 96 GLY A C 1
ATOM 741 O O . GLY A 1 96 ? 12.400 6.390 -11.112 1.00 85.88 96 GLY A O 1
ATOM 742 N N . ARG A 1 97 ? 13.654 6.745 -9.271 1.00 80.81 97 ARG A N 1
ATOM 743 C CA . ARG A 1 97 ? 14.928 6.431 -9.939 1.00 80.81 97 ARG A CA 1
ATOM 744 C C . ARG A 1 97 ? 14.971 5.002 -10.448 1.00 80.81 97 ARG A C 1
ATOM 746 O O . ARG A 1 97 ? 15.522 4.760 -11.512 1.00 80.81 97 ARG A O 1
ATOM 753 N N . TRP A 1 98 ? 14.420 4.054 -9.698 1.00 81.75 98 TRP A N 1
ATOM 754 C CA . TRP A 1 98 ? 14.452 2.646 -10.072 1.00 81.75 98 TRP A CA 1
ATOM 755 C C . TRP A 1 98 ? 13.571 2.337 -11.281 1.00 81.75 98 TRP A C 1
ATOM 757 O O . TRP A 1 98 ? 14.022 1.668 -12.208 1.00 81.75 98 TRP A O 1
ATOM 767 N N . LEU A 1 99 ? 12.353 2.879 -11.319 1.00 84.69 99 LEU A N 1
ATOM 768 C CA . LEU A 1 99 ? 11.435 2.703 -12.445 1.00 84.69 99 LEU A CA 1
ATOM 769 C C . LEU A 1 99 ? 11.934 3.422 -13.709 1.00 84.69 99 LEU A C 1
ATOM 771 O O . LEU A 1 99 ? 11.813 2.872 -14.803 1.00 84.69 99 LEU A O 1
ATOM 775 N N . ALA A 1 100 ? 12.545 4.604 -13.575 1.00 78.50 100 ALA A N 1
ATOM 776 C CA . ALA A 1 100 ? 13.126 5.333 -14.707 1.00 78.50 100 ALA A CA 1
ATOM 777 C C . ALA A 1 100 ? 14.497 4.779 -15.155 1.00 78.50 100 ALA A C 1
ATOM 779 O O . ALA A 1 100 ? 14.837 4.821 -16.336 1.00 78.50 100 ALA A O 1
ATOM 780 N N . GLY A 1 101 ? 15.269 4.212 -14.220 1.00 65.50 101 GLY A N 1
ATOM 781 C CA . GLY A 1 101 ? 16.690 3.867 -14.347 1.00 65.50 101 GLY A CA 1
ATOM 782 C C . GLY A 1 101 ? 17.048 2.751 -15.319 1.00 65.50 101 GLY A C 1
ATOM 783 O O . GLY A 1 101 ? 18.167 2.703 -15.830 1.00 65.50 101 GLY A O 1
ATOM 784 N N . GLY A 1 102 ? 16.104 1.866 -15.633 1.00 55.22 102 GLY A N 1
ATOM 785 C CA . GLY A 1 102 ? 16.365 0.687 -16.456 1.00 55.22 102 GLY A CA 1
ATOM 786 C C . GLY A 1 102 ? 16.623 0.960 -17.941 1.00 55.22 102 GLY A C 1
ATOM 787 O O . GLY A 1 102 ? 16.362 0.068 -18.730 1.00 55.22 102 GLY A O 1
ATOM 788 N N . LEU A 1 103 ? 17.035 2.161 -18.355 1.00 50.75 103 LEU A N 1
ATOM 789 C CA . LEU A 1 103 ? 17.399 2.508 -19.742 1.00 50.75 103 LEU A CA 1
ATOM 790 C C . LEU A 1 103 ? 18.903 2.804 -19.917 1.00 50.75 103 LEU A C 1
ATOM 792 O O . LEU A 1 103 ? 19.374 2.869 -21.044 1.00 50.75 103 LEU A O 1
ATOM 796 N N . ALA A 1 104 ? 19.682 2.915 -18.833 1.00 41.31 104 ALA A N 1
ATOM 797 C CA . ALA A 1 104 ? 21.112 3.265 -18.874 1.00 41.31 104 ALA A CA 1
ATOM 798 C C . ALA A 1 104 ? 22.071 2.054 -18.999 1.00 41.31 104 ALA A C 1
ATOM 800 O O . ALA A 1 104 ? 23.240 2.135 -18.625 1.00 41.31 104 ALA A O 1
ATOM 801 N N . GLY A 1 105 ? 21.583 0.902 -19.471 1.00 39.72 105 GLY A N 1
ATOM 802 C CA . GLY A 1 105 ? 22.393 -0.308 -19.648 1.00 39.72 105 GLY A CA 1
ATOM 803 C C . GLY A 1 105 ? 22.931 -0.446 -21.081 1.00 39.72 105 GLY A C 1
ATOM 804 O O . GLY A 1 105 ? 22.180 -0.167 -22.011 1.00 39.72 105 GLY A O 1
ATOM 805 N N . PRO A 1 106 ? 24.149 -0.983 -21.307 1.00 37.38 106 PRO A N 1
ATOM 806 C CA . PRO A 1 106 ? 24.725 -1.189 -22.650 1.00 37.38 106 PRO A CA 1
ATOM 807 C C . PRO A 1 106 ? 23.892 -2.078 -23.597 1.00 37.38 106 PRO A C 1
ATOM 809 O O . PRO A 1 106 ? 24.174 -2.142 -24.785 1.00 37.38 106 PRO A O 1
ATOM 812 N N . ARG A 1 107 ? 22.866 -2.766 -23.074 1.00 40.75 107 ARG A N 1
ATOM 813 C CA . ARG A 1 107 ? 21.906 -3.611 -23.808 1.00 40.75 107 ARG A CA 1
ATOM 814 C C . ARG A 1 107 ? 20.521 -2.973 -23.982 1.00 40.75 107 ARG A C 1
ATOM 816 O O . ARG A 1 107 ? 19.575 -3.667 -24.342 1.00 40.75 107 ARG A O 1
ATOM 823 N N . ALA A 1 108 ? 20.375 -1.672 -23.718 1.00 44.50 108 ALA A N 1
ATOM 824 C CA . ALA A 1 108 ? 19.108 -0.956 -23.891 1.00 44.50 108 ALA A CA 1
ATOM 825 C C . ALA A 1 108 ? 18.562 -1.032 -25.332 1.00 44.50 108 ALA A C 1
ATOM 827 O O . ALA A 1 108 ? 17.364 -0.875 -25.520 1.00 44.50 108 ALA A O 1
ATOM 828 N N . GLY A 1 109 ? 19.408 -1.338 -26.324 1.00 42.19 109 GLY A N 1
ATOM 829 C CA . GLY A 1 109 ? 19.002 -1.538 -27.718 1.00 42.19 109 GLY A CA 1
ATOM 830 C C . GLY A 1 109 ? 18.542 -2.954 -28.095 1.00 42.19 109 GLY A C 1
ATOM 831 O O . GLY A 1 109 ? 17.922 -3.106 -29.136 1.00 42.19 109 GLY A O 1
ATOM 832 N N . GLU A 1 110 ? 18.785 -3.992 -27.282 1.00 42.19 110 GLU A N 1
ATOM 833 C CA . GLU A 1 110 ? 18.552 -5.396 -27.700 1.00 42.19 110 GLU A CA 1
ATOM 834 C C . GLU A 1 110 ? 17.220 -5.999 -27.204 1.00 42.19 110 GLU A C 1
ATOM 836 O O . GLU A 1 110 ? 16.962 -7.188 -27.364 1.00 42.19 110 GLU A O 1
ATOM 841 N N . GLY A 1 111 ? 16.339 -5.198 -26.599 1.00 45.62 111 GLY A N 1
ATOM 842 C CA . GLY A 1 111 ? 15.035 -5.686 -26.125 1.00 45.62 111 GLY A CA 1
ATOM 843 C C . GLY A 1 111 ? 14.041 -4.605 -25.706 1.00 45.62 111 GLY A C 1
ATOM 844 O O . GLY A 1 111 ? 13.101 -4.903 -24.970 1.00 45.62 111 GLY A O 1
ATOM 845 N N . ALA A 1 112 ? 14.271 -3.356 -26.122 1.00 49.16 112 ALA A N 1
ATOM 846 C CA . ALA A 1 112 ? 13.414 -2.210 -25.822 1.00 49.16 112 ALA A CA 1
ATOM 847 C C . ALA A 1 112 ? 12.436 -1.868 -26.961 1.00 49.16 112 ALA A C 1
ATOM 849 O O . ALA A 1 112 ? 11.892 -0.769 -26.984 1.00 49.16 112 ALA A O 1
ATOM 850 N N . GLU A 1 113 ? 12.169 -2.797 -27.881 1.00 52.78 113 GLU A N 1
ATOM 851 C CA . GLU A 1 113 ? 10.990 -2.696 -28.742 1.00 52.78 113 GLU A CA 1
ATOM 852 C C . GLU A 1 113 ? 9.777 -3.309 -28.020 1.00 52.78 113 GLU A C 1
ATOM 854 O O . GLU A 1 113 ? 9.773 -4.484 -27.643 1.00 52.78 113 GLU A O 1
ATOM 859 N N . GLY A 1 114 ? 8.738 -2.500 -27.783 1.00 70.62 114 GLY A N 1
ATOM 860 C CA . GLY A 1 114 ? 7.453 -2.944 -27.230 1.00 70.62 114 GLY A CA 1
ATOM 861 C C . GLY A 1 114 ? 7.156 -2.477 -25.797 1.00 70.62 114 GLY A C 1
ATOM 862 O O . GLY A 1 114 ? 7.488 -1.370 -25.391 1.00 70.62 114 GLY A O 1
ATOM 863 N N . TRP A 1 115 ? 6.467 -3.316 -25.013 1.00 81.56 115 TRP A N 1
ATOM 864 C CA . TRP A 1 115 ? 5.876 -2.940 -23.711 1.00 81.56 115 TRP A CA 1
ATOM 865 C C . TRP A 1 115 ? 6.928 -2.706 -22.591 1.00 81.56 115 TRP A C 1
ATOM 867 O O . TRP A 1 115 ? 6.610 -2.168 -21.532 1.00 81.56 115 TRP A O 1
ATOM 877 N N . GLY A 1 116 ? 8.197 -3.085 -22.791 1.00 79.88 116 GLY A N 1
ATOM 878 C CA . GLY A 1 116 ? 9.236 -3.023 -21.746 1.00 79.88 116 GLY A CA 1
ATOM 879 C C . GLY A 1 116 ? 9.195 -4.194 -20.757 1.00 79.88 116 GLY A C 1
ATOM 880 O O . GLY A 1 116 ? 9.579 -4.055 -19.593 1.00 79.88 116 GLY A O 1
ATOM 881 N N . LEU A 1 117 ? 8.721 -5.355 -21.216 1.00 81.31 117 LEU A N 1
ATOM 882 C CA . LEU A 1 117 ? 8.721 -6.622 -20.481 1.00 81.31 117 LEU A CA 1
ATOM 883 C C . LEU A 1 117 ? 9.761 -7.579 -21.069 1.00 81.31 117 LEU A C 1
ATOM 885 O O . LEU A 1 117 ? 10.024 -7.543 -22.270 1.00 81.31 117 LEU A O 1
ATOM 889 N N . LYS A 1 118 ? 10.331 -8.455 -20.235 1.00 79.00 118 LYS A N 1
ATOM 890 C CA . LYS A 1 118 ? 11.224 -9.533 -20.693 1.00 79.00 118 LYS A CA 1
ATOM 891 C C . LYS A 1 118 ? 10.532 -10.371 -21.777 1.00 79.00 118 LYS A C 1
ATOM 893 O O . LYS A 1 118 ? 9.322 -10.592 -21.715 1.00 79.00 118 LYS A O 1
ATOM 898 N N . GLY A 1 119 ? 11.308 -10.853 -22.749 1.00 74.88 119 GLY A N 1
ATOM 899 C CA . GLY A 1 119 ? 10.798 -11.699 -23.828 1.00 74.88 119 GLY A CA 1
ATOM 900 C C . GLY A 1 119 ? 10.116 -12.975 -23.313 1.00 74.88 119 GLY A C 1
ATOM 901 O O . GLY A 1 119 ? 10.494 -13.522 -22.277 1.00 74.88 119 GLY A O 1
ATOM 902 N N . GLY A 1 120 ? 9.111 -13.448 -24.055 1.00 80.31 120 GLY A N 1
ATOM 903 C CA . GLY A 1 120 ? 8.342 -14.657 -23.739 1.00 80.31 120 GLY A CA 1
ATOM 904 C C . GLY A 1 120 ? 6.955 -14.396 -23.139 1.00 80.31 120 GLY A C 1
ATOM 905 O O . GLY A 1 120 ? 6.564 -13.266 -22.849 1.00 80.31 120 GLY A O 1
ATOM 906 N N . VAL A 1 121 ? 6.180 -15.472 -22.978 1.00 80.56 121 VAL A N 1
ATOM 907 C CA . VAL A 1 121 ? 4.808 -15.419 -22.437 1.00 80.56 121 VAL A CA 1
ATOM 908 C C . VAL A 1 121 ? 4.816 -15.307 -20.909 1.00 80.56 121 VAL A C 1
ATOM 910 O O . VAL A 1 121 ? 4.027 -14.553 -20.344 1.00 80.56 121 VAL A O 1
ATOM 913 N N . ALA A 1 122 ? 5.743 -15.993 -20.234 1.00 78.38 122 ALA A N 1
ATOM 914 C CA . ALA A 1 122 ? 5.787 -16.050 -18.773 1.00 78.38 122 ALA A CA 1
ATOM 915 C C . ALA A 1 122 ? 5.925 -14.670 -18.088 1.00 78.38 122 ALA A C 1
ATOM 917 O O . ALA A 1 122 ? 5.159 -14.413 -17.161 1.00 78.38 122 ALA A O 1
ATOM 918 N N . PRO A 1 123 ? 6.792 -13.733 -18.535 1.00 81.38 123 PRO A N 1
ATOM 919 C CA . PRO A 1 123 ? 6.864 -12.395 -17.937 1.00 81.38 123 PRO A CA 1
ATOM 920 C C . PRO A 1 123 ? 5.585 -11.570 -18.131 1.00 81.38 123 PRO A C 1
ATOM 922 O O . PRO A 1 123 ? 5.206 -10.821 -17.237 1.00 81.38 123 PRO A O 1
ATOM 925 N N . LYS A 1 124 ? 4.885 -11.730 -19.263 1.00 85.62 124 LYS A N 1
ATOM 926 C CA . LYS A 1 124 ? 3.596 -11.059 -19.509 1.00 85.62 124 LYS A CA 1
ATOM 927 C C . LYS A 1 124 ? 2.514 -11.568 -18.558 1.00 85.62 124 LYS A C 1
ATOM 929 O O . LYS A 1 124 ? 1.788 -10.767 -17.977 1.00 85.62 124 LYS A O 1
ATOM 934 N N . VAL A 1 125 ? 2.449 -12.888 -18.362 1.00 85.50 125 VAL A N 1
ATOM 935 C CA . VAL A 1 125 ? 1.534 -13.520 -17.398 1.00 85.50 125 VAL A CA 1
ATOM 936 C C . VAL A 1 125 ? 1.868 -13.085 -15.973 1.00 85.50 125 VAL A C 1
ATOM 938 O O . VAL A 1 125 ? 0.965 -12.711 -15.233 1.00 85.50 125 VAL A O 1
ATOM 941 N N . LEU A 1 126 ? 3.152 -13.062 -15.603 1.00 86.00 126 LEU A N 1
ATOM 942 C CA . LEU A 1 126 ? 3.601 -12.611 -14.286 1.00 86.00 126 LEU A CA 1
ATOM 943 C C . LEU A 1 126 ? 3.232 -11.145 -14.026 1.00 86.00 126 LEU A C 1
ATOM 945 O O . LEU A 1 126 ? 2.730 -10.828 -12.951 1.00 86.00 126 LEU A O 1
ATOM 949 N N . PHE A 1 127 ? 3.428 -10.270 -15.018 1.00 89.19 127 PHE A N 1
ATOM 950 C CA . PHE A 1 127 ? 3.021 -8.868 -14.940 1.00 89.19 127 PHE A CA 1
ATOM 951 C C . PHE A 1 127 ? 1.505 -8.725 -14.771 1.00 89.19 127 PHE A C 1
ATOM 953 O O . PHE A 1 127 ? 1.044 -8.004 -13.891 1.00 89.19 127 PHE A O 1
ATOM 960 N N . GLY A 1 128 ? 0.719 -9.443 -15.577 1.00 92.62 128 GLY A N 1
ATOM 961 C CA . GLY A 1 128 ? -0.740 -9.433 -15.471 1.00 92.62 128 GLY A CA 1
ATOM 962 C C . GLY A 1 128 ? -1.230 -9.932 -14.109 1.00 92.62 128 GLY A C 1
ATOM 963 O O . GLY A 1 128 ? -2.029 -9.261 -13.462 1.00 92.62 128 GLY A O 1
ATOM 964 N N . ALA A 1 129 ? -0.705 -11.065 -13.639 1.00 92.62 129 ALA A N 1
ATOM 965 C CA . ALA A 1 129 ? -1.040 -11.630 -12.334 1.00 92.62 129 ALA A CA 1
ATOM 966 C C . ALA A 1 129 ? -0.657 -10.687 -11.182 1.00 92.62 129 ALA A C 1
ATOM 968 O O . ALA A 1 129 ? -1.460 -10.470 -10.275 1.00 92.62 129 ALA A O 1
ATOM 969 N N . GLY A 1 130 ? 0.530 -10.076 -11.245 1.00 94.94 130 GLY A N 1
ATOM 970 C CA . GLY A 1 130 ? 0.970 -9.070 -10.280 1.00 94.94 130 GLY A CA 1
ATOM 971 C C . GLY A 1 130 ? 0.044 -7.854 -10.246 1.00 94.94 130 GLY A C 1
ATOM 972 O O . GLY A 1 130 ? -0.356 -7.417 -9.169 1.00 94.94 130 GLY A O 1
ATOM 973 N N . MET A 1 131 ? -0.392 -7.355 -11.406 1.00 97.38 131 MET A N 1
ATOM 974 C CA . MET A 1 131 ? -1.331 -6.233 -11.465 1.00 97.38 131 MET A CA 1
ATOM 975 C C . MET A 1 131 ? -2.735 -6.590 -10.971 1.00 97.38 131 MET A C 1
ATOM 977 O O . MET A 1 131 ? -3.359 -5.769 -10.304 1.00 97.38 131 MET A O 1
ATOM 981 N N . VAL A 1 132 ? -3.225 -7.805 -11.232 1.00 97.94 132 VAL A N 1
ATOM 982 C CA . VAL A 1 132 ? -4.497 -8.286 -10.663 1.00 97.94 132 VAL A CA 1
ATOM 983 C C . VAL A 1 132 ? -4.417 -8.345 -9.138 1.00 97.94 132 VAL A C 1
ATOM 985 O O . VAL A 1 132 ? -5.333 -7.874 -8.464 1.00 97.94 132 VAL A O 1
ATOM 988 N N . LEU A 1 133 ? -3.311 -8.858 -8.589 1.00 97.38 133 LEU A N 1
ATOM 989 C CA . LEU A 1 133 ? -3.068 -8.857 -7.144 1.00 97.38 133 LEU A CA 1
ATOM 990 C C . LEU A 1 133 ? -2.986 -7.436 -6.584 1.00 97.38 133 LEU A C 1
ATOM 992 O O . LEU A 1 133 ? -3.602 -7.160 -5.558 1.00 97.38 133 LEU A O 1
ATOM 996 N N . TRP A 1 134 ? -2.295 -6.529 -7.279 1.00 98.25 134 TRP A N 1
ATOM 997 C CA . TRP A 1 134 ? -2.202 -5.126 -6.883 1.00 98.25 134 TRP A CA 1
ATOM 998 C C . TRP A 1 134 ? -3.588 -4.470 -6.815 1.00 98.25 134 TRP A C 1
ATOM 1000 O O . TRP A 1 134 ? -3.957 -3.920 -5.781 1.00 98.25 134 TRP A O 1
ATOM 1010 N N . VAL A 1 135 ? -4.404 -4.606 -7.868 1.00 98.12 135 VAL A N 1
ATOM 1011 C CA . VAL A 1 135 ? -5.770 -4.054 -7.906 1.00 98.12 135 VAL A CA 1
ATOM 1012 C C . VAL A 1 135 ? -6.653 -4.682 -6.827 1.00 98.12 135 VAL A C 1
ATOM 1014 O O . VAL A 1 135 ? -7.377 -3.968 -6.134 1.00 98.12 135 VAL A O 1
ATOM 1017 N N . GLY A 1 136 ? -6.598 -6.006 -6.661 1.00 97.38 136 GLY A N 1
ATOM 1018 C CA . GLY A 1 136 ? -7.371 -6.719 -5.644 1.00 97.38 136 GLY A CA 1
ATOM 1019 C C . GLY A 1 136 ? -7.009 -6.283 -4.222 1.00 97.38 136 GLY A C 1
ATOM 1020 O O . GLY A 1 136 ? -7.905 -6.008 -3.419 1.00 97.38 136 GLY A O 1
ATOM 1021 N N . GLY A 1 137 ? -5.711 -6.159 -3.933 1.00 97.12 137 GLY A N 1
ATOM 1022 C CA . GLY A 1 137 ? -5.191 -5.638 -2.669 1.00 97.12 137 GLY A CA 1
ATOM 1023 C C . GLY A 1 137 ? -5.632 -4.196 -2.427 1.00 97.12 137 GLY A C 1
ATOM 1024 O O . GLY A 1 137 ? -6.271 -3.921 -1.413 1.00 97.12 137 GLY A O 1
ATOM 1025 N N . PHE A 1 138 ? -5.420 -3.309 -3.404 1.00 96.94 138 PHE A N 1
ATOM 1026 C CA . PHE A 1 138 ? -5.808 -1.900 -3.323 1.00 96.94 138 PHE A CA 1
ATOM 1027 C C . PHE A 1 138 ? -7.311 -1.730 -3.057 1.00 96.94 138 PHE A C 1
ATOM 1029 O O . PHE A 1 138 ? -7.706 -1.084 -2.087 1.00 96.94 138 PHE A O 1
ATOM 1036 N N . VAL A 1 139 ? -8.175 -2.365 -3.857 1.00 96.56 139 VAL A N 1
ATOM 1037 C CA . VAL A 1 139 ? -9.639 -2.283 -3.687 1.00 96.56 139 VAL A CA 1
ATOM 1038 C C . VAL A 1 139 ? -10.075 -2.823 -2.325 1.00 96.56 139 VAL A C 1
ATOM 1040 O O . VAL A 1 139 ? -10.958 -2.248 -1.683 1.00 96.56 139 VAL A O 1
ATOM 1043 N N . THR A 1 140 ? -9.467 -3.918 -1.866 1.00 95.56 140 THR A N 1
ATOM 1044 C CA . THR A 1 140 ? -9.760 -4.487 -0.545 1.00 95.56 140 THR A CA 1
ATOM 1045 C C . THR A 1 140 ? -9.350 -3.520 0.564 1.00 95.56 140 THR A C 1
ATOM 1047 O O . THR A 1 140 ? -10.146 -3.276 1.469 1.00 95.56 140 THR A O 1
ATOM 1050 N N . ASN A 1 141 ? -8.172 -2.903 0.454 1.00 95.00 141 ASN A N 1
ATOM 1051 C CA . ASN A 1 141 ? -7.672 -1.917 1.407 1.00 95.00 141 ASN A CA 1
ATOM 1052 C C . ASN A 1 141 ? -8.617 -0.703 1.509 1.00 95.00 141 ASN A C 1
ATOM 1054 O O . ASN A 1 141 ? -9.081 -0.364 2.600 1.00 95.00 141 ASN A O 1
ATOM 1058 N N . VAL A 1 142 ? -9.024 -0.130 0.367 1.00 93.94 142 VAL A N 1
ATOM 1059 C CA . VAL A 1 142 ? -9.995 0.982 0.315 1.00 93.94 142 VAL A CA 1
ATOM 1060 C C . VAL A 1 142 ? -11.320 0.609 0.990 1.00 93.94 142 VAL A C 1
ATOM 1062 O O . VAL A 1 142 ? -11.856 1.372 1.798 1.00 93.94 142 VAL A O 1
ATOM 1065 N N . ARG A 1 143 ? -11.850 -0.586 0.704 1.00 93.88 143 ARG A N 1
ATOM 1066 C CA . ARG A 1 143 ? -13.102 -1.069 1.308 1.00 93.88 143 ARG A CA 1
ATOM 1067 C C . ARG A 1 143 ? -12.973 -1.305 2.813 1.00 93.88 143 ARG A C 1
ATOM 1069 O O . ARG A 1 143 ? -13.922 -1.034 3.547 1.00 93.88 143 ARG A O 1
ATOM 1076 N N . CYS A 1 144 ? -11.823 -1.773 3.294 1.00 92.69 144 CYS A N 1
ATOM 1077 C CA . CYS A 1 144 ? -11.558 -1.878 4.728 1.00 92.69 144 CYS A CA 1
ATOM 1078 C C . CYS A 1 144 ? -11.586 -0.494 5.401 1.00 92.69 144 CYS A C 1
ATOM 1080 O O . CYS A 1 144 ? -12.288 -0.302 6.396 1.00 92.69 144 CYS A O 1
ATOM 1082 N N . ASP A 1 145 ? -10.927 0.503 4.807 1.00 90.12 145 ASP A N 1
ATOM 1083 C CA . ASP A 1 145 ? -10.947 1.884 5.303 1.00 90.12 145 ASP A CA 1
ATOM 1084 C C . ASP A 1 145 ? -12.363 2.494 5.314 1.00 90.12 145 ASP A C 1
ATOM 1086 O O . ASP A 1 145 ? -12.711 3.294 6.191 1.00 90.12 145 ASP A O 1
ATOM 1090 N N . GLU A 1 146 ? -13.220 2.131 4.356 1.00 90.31 146 GLU A N 1
ATOM 1091 C CA . GLU A 1 146 ? -14.645 2.490 4.354 1.00 90.31 146 GLU A CA 1
ATOM 1092 C C . GLU A 1 146 ? -15.412 1.966 5.556 1.00 90.31 146 GLU A C 1
ATOM 1094 O O . GLU A 1 146 ? -16.181 2.729 6.147 1.00 90.31 146 GLU A O 1
ATOM 1099 N N . VAL A 1 147 ? -15.182 0.716 5.956 1.00 91.94 147 VAL A N 1
ATOM 1100 C CA . VAL A 1 147 ? -15.825 0.138 7.142 1.00 91.94 147 VAL A CA 1
ATOM 1101 C C . VAL A 1 147 ? -15.455 0.938 8.391 1.00 91.94 147 VAL A C 1
ATOM 1103 O O . VAL A 1 147 ? -16.342 1.353 9.138 1.00 91.94 147 VAL A O 1
ATOM 1106 N N . LEU A 1 148 ? -14.170 1.249 8.583 1.00 89.19 148 LEU A N 1
ATOM 1107 C CA . LEU A 1 148 ? -13.708 2.008 9.752 1.00 89.19 148 LEU A CA 1
ATOM 1108 C C . LEU A 1 148 ? -14.297 3.422 9.806 1.00 89.19 148 LEU A C 1
ATOM 1110 O O . LEU A 1 148 ? -14.660 3.913 10.878 1.00 89.19 148 LEU A O 1
ATOM 1114 N N . VAL A 1 149 ? -14.432 4.080 8.654 1.00 89.06 149 VAL A N 1
ATOM 1115 C CA . VAL A 1 149 ? -15.034 5.418 8.601 1.00 89.06 149 VAL A CA 1
ATOM 1116 C C . VAL A 1 149 ? -16.533 5.381 8.872 1.00 89.06 149 VAL A C 1
ATOM 1118 O O . VAL A 1 149 ? -17.029 6.277 9.557 1.00 89.06 149 VAL A O 1
ATOM 1121 N N . ARG A 1 150 ? -17.255 4.366 8.384 1.00 90.81 150 ARG A N 1
ATOM 1122 C CA . ARG A 1 150 ? -18.682 4.181 8.703 1.00 90.81 150 ARG A CA 1
ATOM 1123 C C . ARG A 1 150 ? -18.874 4.018 10.208 1.00 90.81 150 ARG A C 1
ATOM 1125 O O . ARG A 1 150 ? -19.589 4.814 10.805 1.00 90.81 150 ARG A O 1
ATOM 1132 N N . ILE A 1 151 ? -18.103 3.125 10.827 1.00 90.50 151 ILE A N 1
ATOM 1133 C CA . ILE A 1 151 ? -18.125 2.895 12.279 1.00 90.50 151 ILE A CA 1
ATOM 1134 C C . ILE A 1 151 ? -17.862 4.187 13.059 1.00 90.50 151 ILE A C 1
ATOM 1136 O O . ILE A 1 151 ? -18.564 4.497 14.022 1.00 90.50 151 ILE A O 1
ATOM 1140 N N . LYS A 1 152 ? -16.866 4.976 12.639 1.00 87.94 152 LYS A N 1
ATOM 1141 C CA . LYS A 1 152 ? -16.565 6.257 13.286 1.00 87.94 152 LYS A CA 1
ATOM 1142 C C . LYS A 1 152 ? -17.738 7.237 13.177 1.00 87.94 152 LYS A C 1
ATOM 1144 O O . LYS A 1 152 ? -18.073 7.880 14.170 1.00 87.94 152 LYS A O 1
ATOM 1149 N N . LYS A 1 153 ? -18.359 7.355 11.998 1.00 88.31 153 LYS A N 1
ATOM 1150 C CA . LYS A 1 153 ? -19.526 8.227 11.780 1.00 88.31 153 LYS A CA 1
ATOM 1151 C C . LYS A 1 153 ? -20.726 7.783 12.612 1.00 88.31 153 LYS A C 1
ATOM 1153 O O . LYS A 1 153 ? -21.390 8.631 13.199 1.00 88.31 153 LYS A O 1
ATOM 1158 N N . ASP A 1 154 ? -20.969 6.482 12.700 1.00 89.75 154 ASP A N 1
ATOM 1159 C CA . ASP A 1 154 ? -22.070 5.933 13.488 1.00 89.75 154 ASP A CA 1
ATOM 1160 C C . ASP A 1 154 ? -21.868 6.214 14.980 1.00 89.75 154 ASP A C 1
ATOM 1162 O O . ASP A 1 154 ? -22.802 6.646 15.649 1.00 89.75 154 ASP A O 1
ATOM 1166 N N . LYS A 1 155 ? -20.627 6.115 15.479 1.00 87.25 155 LYS A N 1
ATOM 1167 C CA . LYS A 1 155 ? -20.289 6.494 16.859 1.00 87.25 155 LYS A CA 1
ATOM 1168 C C . LYS A 1 155 ? -20.431 7.987 17.147 1.00 87.25 155 LYS A C 1
ATOM 1170 O O . LYS A 1 155 ? -20.824 8.351 18.252 1.00 87.25 155 LYS A O 1
ATOM 1175 N N . VAL A 1 156 ? -20.116 8.855 16.186 1.00 85.81 156 VAL A N 1
ATOM 1176 C CA . VAL A 1 156 ? -20.358 10.302 16.330 1.00 85.81 156 VAL A CA 1
ATOM 1177 C C . VAL A 1 156 ? -21.862 10.579 16.418 1.00 85.81 156 VAL A C 1
ATOM 1179 O O . VAL A 1 156 ? -22.298 11.214 17.373 1.00 85.81 156 VAL A O 1
ATOM 1182 N N . LYS A 1 157 ? -22.664 10.005 15.512 1.00 87.88 157 LYS A N 1
ATOM 1183 C CA . LYS A 1 157 ? -24.132 10.131 15.539 1.00 87.88 157 LYS A CA 1
ATOM 1184 C C . LYS A 1 157 ? -24.752 9.574 16.822 1.00 87.88 157 LYS A C 1
ATOM 1186 O O . LYS A 1 157 ? -25.700 10.147 17.349 1.00 87.88 157 LYS A O 1
ATOM 1191 N N . GLU A 1 158 ? -24.242 8.450 17.322 1.00 87.62 158 GLU A N 1
ATOM 1192 C CA . GLU A 1 158 ? -24.675 7.859 18.593 1.00 87.62 158 GLU A CA 1
ATOM 1193 C C . GLU A 1 158 ? -24.421 8.823 19.762 1.00 87.62 158 GLU A C 1
ATOM 1195 O O . GLU A 1 158 ? -25.315 9.044 20.576 1.00 87.62 158 GLU A O 1
ATOM 1200 N N . ARG A 1 159 ? -23.246 9.468 19.812 1.00 82.81 159 ARG A N 1
ATOM 1201 C CA . ARG A 1 159 ? -22.926 10.475 20.838 1.00 82.81 159 ARG A CA 1
ATOM 1202 C C . ARG A 1 159 ? -23.816 11.711 20.762 1.00 82.81 159 ARG A C 1
ATOM 1204 O O . ARG A 1 159 ? -24.292 12.164 21.801 1.00 82.81 159 ARG A O 1
ATOM 1211 N N . GLU A 1 160 ? -24.065 12.216 19.554 1.00 85.81 160 GLU A N 1
ATOM 1212 C CA . GLU A 1 160 ? -24.957 13.359 19.319 1.00 85.81 160 GLU A CA 1
ATOM 1213 C C . GLU A 1 160 ? -26.383 13.060 19.797 1.00 85.81 160 GLU A C 1
ATOM 1215 O O . GLU A 1 160 ? -26.971 13.860 20.522 1.00 85.81 160 GLU A O 1
ATOM 1220 N N . ARG A 1 161 ? -26.916 11.873 19.470 1.00 86.75 161 ARG A N 1
ATOM 1221 C CA . ARG A 1 161 ? -28.241 11.419 19.936 1.00 86.75 161 ARG A CA 1
ATOM 1222 C C . ARG A 1 161 ? -28.331 11.312 21.455 1.00 86.75 161 ARG A C 1
ATOM 1224 O O . ARG A 1 161 ? -29.378 11.600 22.021 1.00 86.75 161 ARG A O 1
ATOM 1231 N N . LEU A 1 162 ? -27.247 10.899 22.107 1.00 85.62 162 LEU A N 1
ATOM 1232 C CA . LEU A 1 162 ? -27.164 10.791 23.565 1.00 85.62 162 LEU A CA 1
ATOM 1233 C C . LEU A 1 162 ? -26.886 12.140 24.257 1.00 85.62 162 LEU A C 1
ATOM 1235 O O . LEU A 1 162 ? -26.719 12.164 25.475 1.00 85.62 162 LEU A O 1
ATOM 1239 N N . GLY A 1 163 ? -26.796 13.250 23.510 1.00 79.00 163 GLY A N 1
ATOM 1240 C CA . GLY A 1 163 ? -26.548 14.587 24.058 1.00 79.00 163 GLY A CA 1
ATOM 1241 C C . GLY A 1 163 ? -25.172 14.760 24.712 1.00 79.00 163 GLY A C 1
ATOM 1242 O O . GLY A 1 163 ? -24.967 15.699 25.481 1.00 79.00 163 GLY A O 1
ATOM 1243 N N . ARG A 1 164 ? -24.215 13.863 24.436 1.00 73.25 164 ARG A N 1
ATOM 1244 C CA . ARG A 1 164 ? -22.870 13.907 25.026 1.00 73.25 164 ARG A CA 1
ATOM 1245 C C . ARG A 1 164 ? -22.000 14.872 24.217 1.00 73.25 164 ARG A C 1
ATOM 1247 O O . ARG A 1 164 ? -21.673 14.584 23.067 1.00 73.25 164 ARG A O 1
ATOM 1254 N N . LYS A 1 165 ? -21.635 16.019 24.802 1.00 59.38 165 LYS A N 1
ATOM 1255 C CA . LYS A 1 165 ? -20.709 16.980 24.175 1.00 59.38 165 LYS A CA 1
ATOM 1256 C C . LYS A 1 165 ? -19.316 16.364 24.021 1.00 59.38 165 LYS A C 1
ATOM 1258 O O . LYS A 1 165 ? -18.887 15.579 24.864 1.00 59.38 165 LYS A O 1
ATOM 1263 N N . GLU A 1 166 ? -18.604 16.748 22.961 1.00 56.47 166 GLU A N 1
ATOM 1264 C CA . GLU A 1 166 ? -17.169 16.48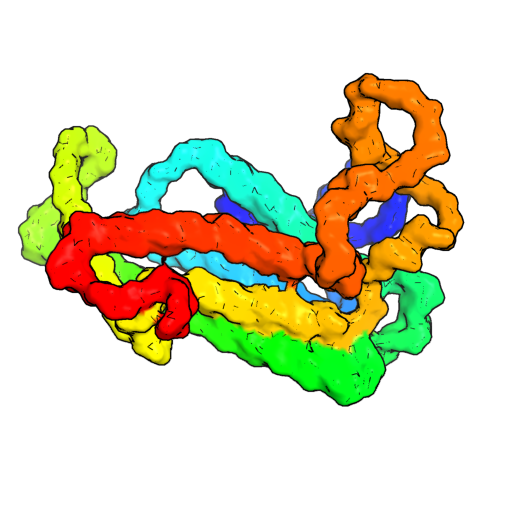2 22.850 1.00 56.47 166 GLU A CA 1
ATOM 1265 C C . GLU A 1 166 ? -16.444 17.243 23.965 1.00 56.47 166 GLU A C 1
ATOM 1267 O O . GLU A 1 166 ? -16.179 18.440 23.857 1.00 56.47 166 GLU A O 1
ATOM 1272 N N . GLU A 1 167 ? -16.114 16.558 25.057 1.00 47.94 167 GLU A N 1
ATOM 1273 C CA . GLU A 1 167 ? -15.036 17.027 25.915 1.00 47.94 167 GLU A CA 1
ATOM 1274 C C . GLU A 1 167 ? -13.750 16.914 25.097 1.00 47.94 167 GLU A C 1
ATOM 1276 O O . GLU A 1 167 ? -13.283 15.814 24.783 1.00 47.94 167 GLU A O 1
ATOM 1281 N N . GLY A 1 168 ? -13.221 18.065 24.676 1.00 46.03 168 GLY A N 1
ATOM 1282 C CA . GLY A 1 168 ? -11.957 18.132 23.959 1.00 46.03 168 GLY A CA 1
ATOM 1283 C C . GLY A 1 168 ? -10.857 17.399 24.729 1.00 46.03 168 GLY A C 1
ATOM 1284 O O . GLY A 1 168 ? -10.860 17.376 25.959 1.00 46.03 168 GLY A O 1
ATOM 1285 N N . GLU A 1 169 ? -9.879 16.849 24.000 1.00 46.03 169 GLU A N 1
ATOM 1286 C CA . GLU A 1 169 ? -8.721 16.084 24.514 1.00 46.03 169 GLU A CA 1
ATOM 1287 C C . GLU A 1 169 ? -7.849 16.836 25.566 1.00 46.03 169 GLU A C 1
ATOM 1289 O O . GLU A 1 169 ? -6.789 16.347 25.944 1.00 46.03 169 GLU A O 1
ATOM 1294 N N . GLY A 1 170 ? -8.261 18.022 26.038 1.00 39.53 170 GLY A N 1
ATOM 1295 C CA . GLY A 1 170 ? -7.638 18.805 27.112 1.00 39.53 170 GLY A CA 1
ATOM 1296 C C . GLY A 1 170 ? -8.299 18.687 28.496 1.00 39.53 170 GLY A C 1
ATOM 1297 O O . GLY A 1 170 ? -7.770 19.251 29.450 1.00 39.53 170 GLY A O 1
ATOM 1298 N N . GLY A 1 171 ? -9.420 17.972 28.640 1.00 36.19 171 GLY A N 1
ATOM 1299 C CA . GLY A 1 171 ? -9.997 17.641 29.948 1.00 36.19 171 GLY A CA 1
ATOM 1300 C C . GLY A 1 171 ? -9.387 16.347 30.489 1.00 36.19 171 GLY A C 1
ATOM 1301 O O . GLY A 1 171 ? -9.508 15.305 29.856 1.00 36.19 171 GLY A O 1
ATOM 1302 N N . GLY A 1 172 ? -8.734 16.389 31.653 1.00 35.72 172 GLY A N 1
ATOM 1303 C CA . GLY A 1 172 ? -8.062 15.250 32.304 1.00 35.72 172 GLY A CA 1
ATOM 1304 C C . GLY A 1 172 ? -8.973 14.107 32.789 1.00 35.72 172 GLY A C 1
ATOM 1305 O O . GLY A 1 172 ? -8.631 13.424 33.752 1.00 35.72 172 GLY A O 1
ATOM 1306 N N . GLY A 1 173 ? -10.130 13.892 32.159 1.00 43.41 173 GLY A N 1
ATOM 1307 C CA . GLY A 1 173 ? -11.024 12.772 32.427 1.00 43.41 173 GLY A CA 1
ATOM 1308 C C . GLY A 1 173 ? -10.616 11.533 31.628 1.00 43.41 173 GLY A C 1
ATOM 1309 O O . GLY A 1 173 ? -10.509 11.572 30.403 1.00 43.41 173 GLY A O 1
ATOM 1310 N N . LYS A 1 174 ? -10.409 10.397 32.305 1.00 48.56 174 LYS A N 1
ATOM 1311 C CA . LYS A 1 174 ? -10.268 9.079 31.659 1.00 48.56 174 LYS A CA 1
ATOM 1312 C C . LYS A 1 174 ? -11.583 8.719 30.949 1.00 48.56 174 LYS A C 1
ATOM 1314 O O . LYS A 1 174 ? -12.443 8.072 31.537 1.00 48.56 174 LYS A O 1
ATOM 1319 N N . GLN A 1 175 ? -11.741 9.119 29.689 1.00 61.28 175 GLN A N 1
ATOM 1320 C CA . GLN A 1 175 ? -12.853 8.651 28.858 1.00 61.28 175 GLN A CA 1
ATOM 1321 C C . GLN A 1 175 ? -12.768 7.129 28.696 1.00 61.28 175 GLN A C 1
ATOM 1323 O O . GLN A 1 175 ? -11.688 6.573 28.469 1.00 61.28 175 GLN A O 1
ATOM 1328 N N . ASN A 1 176 ? -13.908 6.446 28.809 1.00 74.75 176 ASN A N 1
ATOM 1329 C CA . ASN A 1 176 ? -13.965 5.002 28.634 1.00 74.75 176 ASN A CA 1
ATOM 1330 C C . ASN A 1 176 ? -13.671 4.661 27.157 1.00 74.75 176 ASN A C 1
ATOM 1332 O O . ASN A 1 176 ? -14.409 5.107 26.274 1.00 74.75 176 ASN A O 1
ATOM 1336 N N . PRO A 1 177 ? -12.626 3.873 26.835 1.00 78.00 177 PRO A N 1
ATOM 1337 C CA . PRO A 1 177 ? -12.255 3.592 25.447 1.00 78.00 177 PRO A CA 1
ATOM 1338 C C . PRO A 1 177 ? -13.387 2.972 24.612 1.00 78.00 177 PRO A C 1
ATOM 1340 O O . PRO A 1 177 ? -13.445 3.203 23.404 1.00 78.00 177 PRO A O 1
ATOM 1343 N N . LYS A 1 178 ? -14.315 2.244 25.253 1.00 79.06 178 LYS A N 1
ATOM 1344 C CA . LYS A 1 178 ? -15.506 1.661 24.609 1.00 79.06 178 LYS A CA 1
ATOM 1345 C C . LYS A 1 178 ? -16.482 2.705 24.056 1.00 79.06 178 LYS A C 1
ATOM 1347 O O . LYS A 1 178 ? -17.262 2.398 23.161 1.00 79.06 178 LYS A O 1
ATOM 1352 N N . GLU A 1 179 ? -16.446 3.934 24.564 1.00 76.81 179 GLU A N 1
ATOM 1353 C CA . GLU A 1 179 ? -17.281 5.021 24.047 1.00 76.81 179 GLU A CA 1
ATOM 1354 C C . GLU A 1 179 ? -16.693 5.598 22.761 1.00 76.81 179 GLU A C 1
ATOM 1356 O O . GLU A 1 179 ? -17.430 5.955 21.845 1.00 76.81 179 GLU A O 1
ATOM 1361 N N . ARG A 1 180 ? -15.358 5.655 22.661 1.00 78.62 180 ARG A N 1
ATOM 1362 C CA . ARG A 1 180 ? -14.648 6.226 21.509 1.00 78.62 180 ARG A CA 1
ATOM 1363 C C . ARG A 1 180 ? -14.486 5.239 20.354 1.00 78.62 180 ARG A C 1
ATOM 1365 O O . ARG A 1 180 ? -14.517 5.668 19.201 1.00 78.62 180 ARG A O 1
ATOM 1372 N N . TYR A 1 181 ? -14.318 3.953 20.649 1.00 86.25 181 TYR A N 1
ATOM 1373 C CA . TYR A 1 181 ? -14.010 2.910 19.670 1.00 86.25 181 TYR A CA 1
ATOM 1374 C C . TYR A 1 181 ? -15.103 1.842 19.600 1.00 86.25 181 TYR A C 1
ATOM 1376 O O . TYR A 1 181 ? -15.804 1.592 20.574 1.00 86.25 181 TYR A O 1
ATOM 1384 N N . ALA A 1 182 ? -15.212 1.170 18.455 1.00 89.25 182 ALA A N 1
ATOM 1385 C CA . ALA A 1 182 ? -16.093 0.020 18.277 1.00 89.25 182 ALA A CA 1
ATOM 1386 C C . ALA A 1 182 ? -15.349 -1.125 17.585 1.00 89.25 182 ALA A C 1
ATOM 1388 O O . ALA A 1 182 ? -14.331 -0.907 16.926 1.00 89.25 182 ALA A O 1
ATOM 1389 N N . ILE A 1 183 ? -15.877 -2.337 17.733 1.00 91.69 183 ILE A N 1
ATOM 1390 C CA . ILE A 1 183 ? -15.349 -3.525 17.068 1.00 91.69 183 ILE A CA 1
ATOM 1391 C C . ILE A 1 183 ? -15.839 -3.521 15.614 1.00 91.69 183 ILE A C 1
ATOM 1393 O O . ILE A 1 183 ? -17.050 -3.458 15.392 1.00 91.69 183 ILE A O 1
ATOM 1397 N N . PRO A 1 184 ? -14.941 -3.586 14.618 1.00 91.75 184 PRO A N 1
ATOM 1398 C CA . PRO A 1 184 ? -15.352 -3.742 13.232 1.00 91.75 184 PRO A CA 1
ATOM 1399 C C . PRO A 1 184 ? -15.835 -5.172 12.971 1.00 91.75 184 PRO A C 1
ATOM 1401 O O . PRO A 1 184 ? -15.246 -6.128 13.478 1.00 91.75 184 PRO A O 1
ATOM 1404 N N . TYR A 1 185 ? -16.891 -5.310 12.174 1.00 89.88 185 TYR A N 1
ATOM 1405 C CA . TYR A 1 185 ? -17.468 -6.583 11.731 1.00 89.88 185 TYR A CA 1
ATOM 1406 C C . TYR A 1 185 ? -17.687 -6.552 10.212 1.00 89.88 185 TYR A C 1
ATOM 1408 O O . TYR A 1 185 ? -17.878 -5.476 9.633 1.00 89.88 185 TYR A O 1
ATOM 1416 N N . GLY A 1 186 ? -17.651 -7.721 9.570 1.00 88.31 186 GLY A N 1
ATOM 1417 C CA . GLY A 1 186 ? -17.883 -7.878 8.133 1.00 88.31 186 GLY A CA 1
ATOM 1418 C C . GLY A 1 186 ? -16.771 -7.310 7.241 1.00 88.31 186 GLY A C 1
ATOM 1419 O O . GLY A 1 186 ? -15.599 -7.675 7.343 1.00 88.31 186 GLY A O 1
ATOM 1420 N N . GLY A 1 187 ? -17.141 -6.425 6.314 1.00 83.00 187 GLY A N 1
ATOM 1421 C CA . GLY A 1 187 ? -16.226 -5.862 5.315 1.00 83.00 187 GLY A CA 1
ATOM 1422 C C . GLY A 1 187 ? -16.021 -6.749 4.079 1.00 83.00 187 GLY A C 1
ATOM 1423 O O . GLY A 1 187 ? -16.747 -7.727 3.886 1.00 83.00 187 GLY A O 1
ATOM 1424 N N . PRO A 1 188 ? -15.077 -6.390 3.188 1.00 84.88 188 PRO A N 1
ATOM 1425 C CA . PRO A 1 188 ? -14.844 -7.141 1.957 1.00 84.88 188 PRO A CA 1
ATOM 1426 C C . PRO A 1 188 ? -14.470 -8.588 2.294 1.00 84.88 188 PRO A C 1
ATOM 1428 O O . PRO A 1 188 ? -13.579 -8.819 3.107 1.00 84.88 188 PRO A O 1
ATOM 1431 N N . PHE A 1 189 ? -15.176 -9.550 1.695 1.00 84.62 189 PHE A N 1
ATOM 1432 C CA . PHE A 1 189 ? -14.967 -10.990 1.908 1.00 84.62 189 PHE A CA 1
ATOM 1433 C C . PHE A 1 189 ? -15.057 -11.452 3.379 1.00 84.62 189 PHE A C 1
ATOM 1435 O O . PHE A 1 189 ? -14.473 -12.471 3.732 1.00 84.62 189 PHE A O 1
ATOM 1442 N N . GLY A 1 190 ? -15.753 -10.708 4.251 1.00 86.00 190 GLY A N 1
ATOM 1443 C CA . GLY A 1 190 ? -15.861 -11.046 5.680 1.00 86.00 190 GLY A CA 1
ATOM 1444 C C . GLY A 1 190 ? -14.541 -10.923 6.449 1.00 86.00 190 GLY A C 1
ATOM 1445 O O . GLY A 1 190 ? -14.376 -11.514 7.513 1.00 86.00 190 GLY A O 1
ATOM 1446 N N . LEU A 1 191 ? -13.570 -10.170 5.920 1.00 90.75 191 LEU A N 1
ATOM 1447 C CA . LEU A 1 191 ? -12.217 -10.143 6.469 1.00 90.75 191 LEU A CA 1
ATOM 1448 C C . LEU A 1 191 ? -12.136 -9.617 7.910 1.00 90.75 191 LEU A C 1
ATOM 1450 O O . LEU A 1 191 ? -11.301 -10.115 8.661 1.00 90.75 191 LEU A O 1
ATOM 1454 N N . TYR A 1 192 ? -12.986 -8.672 8.336 1.00 92.00 192 TYR A N 1
ATOM 1455 C CA . TYR A 1 192 ? -12.963 -8.219 9.737 1.00 92.00 192 TYR A CA 1
ATOM 1456 C C . TYR A 1 192 ? -13.425 -9.291 10.719 1.00 92.00 192 TYR A C 1
ATOM 1458 O O . TYR A 1 192 ? -13.083 -9.208 11.894 1.00 92.00 192 TYR A O 1
ATOM 1466 N N . ASP A 1 193 ? -14.168 -10.298 10.264 1.00 91.69 193 ASP A N 1
ATOM 1467 C CA . ASP A 1 193 ? -14.597 -11.402 11.121 1.00 91.69 193 ASP A CA 1
ATOM 1468 C C . ASP A 1 193 ? -13.476 -12.424 11.325 1.00 91.69 193 ASP A C 1
ATOM 1470 O O . ASP A 1 193 ? -13.425 -13.074 12.366 1.00 91.69 193 ASP A O 1
ATOM 1474 N N . LEU A 1 194 ? -12.529 -12.485 10.385 1.00 93.25 194 LEU A N 1
ATOM 1475 C CA . LEU A 1 194 ? -11.385 -13.393 10.415 1.00 93.25 194 LEU A CA 1
ATOM 1476 C C . LEU A 1 194 ? -10.143 -12.764 11.044 1.00 93.25 194 LEU A C 1
ATOM 1478 O O . LEU A 1 194 ? -9.423 -13.434 11.785 1.00 93.25 194 LEU A O 1
ATOM 1482 N N . VAL A 1 195 ? -9.861 -11.495 10.738 1.00 94.81 195 VAL A N 1
ATOM 1483 C CA . VAL A 1 195 ? -8.627 -10.812 11.140 1.00 94.81 195 VAL A CA 1
ATOM 1484 C C . VAL A 1 195 ? -8.897 -9.422 11.698 1.00 94.81 195 VAL A C 1
ATOM 1486 O O . VAL A 1 195 ? -9.857 -8.741 11.351 1.00 94.81 195 VAL A O 1
ATOM 1489 N N . SER A 1 196 ? -7.997 -8.966 12.560 1.00 93.44 196 SER A N 1
ATOM 1490 C CA . SER A 1 196 ? -8.137 -7.681 13.252 1.00 93.44 196 SER A CA 1
ATOM 1491 C C . SER A 1 196 ? -7.709 -6.499 12.391 1.00 93.44 196 SER A C 1
ATOM 1493 O O . SER A 1 196 ? -8.291 -5.420 12.492 1.00 93.44 196 SER A O 1
ATOM 1495 N N . HIS A 1 197 ? -6.693 -6.701 11.548 1.00 94.44 197 HIS A N 1
ATOM 1496 C CA . HIS A 1 197 ? -6.128 -5.675 10.672 1.00 94.44 197 HIS A CA 1
ATOM 1497 C C . HIS A 1 197 ? -6.146 -6.131 9.205 1.00 94.44 197 HIS A C 1
ATOM 1499 O O . HIS A 1 197 ? -5.087 -6.339 8.610 1.00 94.44 197 HIS A O 1
ATOM 1505 N N . PRO A 1 198 ? -7.337 -6.279 8.594 1.00 95.00 198 PRO A N 1
ATOM 1506 C CA . PRO A 1 198 ? -7.447 -6.733 7.210 1.00 95.00 198 PRO A CA 1
ATOM 1507 C C . PRO A 1 198 ? -6.891 -5.728 6.197 1.00 95.00 198 PRO A C 1
ATOM 1509 O O . PRO A 1 198 ? -6.421 -6.137 5.141 1.00 95.00 198 PRO A O 1
ATOM 1512 N N . SER A 1 199 ? -6.885 -4.430 6.522 1.00 93.56 199 SER A N 1
ATOM 1513 C CA . SER A 1 199 ? -6.275 -3.402 5.671 1.00 93.56 199 SER A CA 1
ATOM 1514 C C . SER A 1 199 ? -4.769 -3.610 5.506 1.00 93.56 199 SER A C 1
ATOM 1516 O O . SER A 1 199 ? -4.269 -3.489 4.396 1.00 93.56 199 SER A O 1
ATOM 1518 N N . TYR A 1 200 ? -4.054 -4.015 6.564 1.00 95.38 200 TYR A N 1
ATOM 1519 C CA . TYR A 1 200 ? -2.618 -4.308 6.472 1.00 95.38 200 TYR A CA 1
ATOM 1520 C C . TYR A 1 200 ? -2.343 -5.533 5.601 1.00 95.38 200 TYR A C 1
ATOM 1522 O O . TYR A 1 200 ? -1.422 -5.519 4.795 1.00 95.38 200 TYR A O 1
ATOM 1530 N N . PHE A 1 201 ? -3.166 -6.578 5.718 1.00 95.75 201 PHE A N 1
ATOM 1531 C CA . PHE A 1 201 ? -3.064 -7.738 4.834 1.00 95.75 201 PHE A CA 1
ATOM 1532 C C . PHE A 1 201 ? -3.305 -7.358 3.370 1.00 95.75 201 PHE A C 1
ATOM 1534 O O . PHE A 1 201 ? -2.537 -7.750 2.495 1.00 95.75 201 PHE A O 1
ATOM 1541 N N . ALA A 1 202 ? -4.347 -6.567 3.108 1.00 96.25 202 ALA A N 1
ATOM 1542 C CA . ALA A 1 202 ? -4.667 -6.087 1.770 1.00 96.25 202 ALA A CA 1
ATOM 1543 C C . ALA A 1 202 ? -3.533 -5.237 1.173 1.00 96.25 202 ALA A C 1
ATOM 1545 O O . ALA A 1 202 ? -3.205 -5.394 -0.000 1.00 96.25 202 ALA A O 1
ATOM 1546 N N . GLU A 1 203 ? -2.893 -4.403 1.992 1.00 95.94 203 GLU A N 1
ATOM 1547 C CA . GLU A 1 203 ? -1.724 -3.608 1.617 1.00 95.94 203 GLU A CA 1
ATOM 1548 C C . GLU A 1 203 ? -0.502 -4.495 1.309 1.00 95.94 203 GLU A C 1
ATOM 1550 O O . GLU A 1 203 ? 0.169 -4.304 0.297 1.00 95.94 203 GLU A O 1
ATOM 1555 N N . TRP A 1 204 ? -0.260 -5.557 2.087 1.00 96.69 204 TRP A N 1
ATOM 1556 C CA . TRP A 1 204 ? 0.794 -6.528 1.766 1.00 96.69 204 TRP A CA 1
ATOM 1557 C C . TRP A 1 204 ? 0.532 -7.259 0.446 1.00 96.69 204 TRP A C 1
ATOM 1559 O O . TRP A 1 204 ? 1.461 -7.455 -0.340 1.00 96.69 204 TRP A O 1
ATOM 1569 N N . VAL A 1 205 ? -0.719 -7.650 0.178 1.00 96.94 205 VAL A N 1
ATOM 1570 C CA . VAL A 1 205 ? -1.119 -8.260 -1.103 1.00 96.94 205 VAL A CA 1
ATOM 1571 C C . VAL A 1 205 ? -0.911 -7.276 -2.252 1.00 96.94 205 VAL A C 1
ATOM 1573 O O . VAL A 1 205 ? -0.367 -7.657 -3.290 1.00 96.94 205 VAL A O 1
ATOM 1576 N N . GLU A 1 206 ? -1.279 -6.011 -2.047 1.00 97.62 206 GLU A N 1
ATOM 1577 C CA . GLU A 1 206 ? -1.094 -4.934 -3.014 1.00 97.62 206 GLU A CA 1
ATOM 1578 C C . GLU A 1 206 ? 0.382 -4.813 -3.422 1.00 97.62 206 GLU A C 1
ATOM 1580 O O . GLU A 1 206 ? 0.730 -4.995 -4.593 1.00 97.62 206 GLU A O 1
ATOM 1585 N N . TRP A 1 207 ? 1.279 -4.598 -2.460 1.00 97.00 207 TRP A N 1
ATOM 1586 C CA . TRP A 1 207 ? 2.704 -4.398 -2.740 1.00 97.00 207 TRP A CA 1
ATOM 1587 C C . TRP A 1 207 ? 3.446 -5.671 -3.146 1.00 97.00 207 TRP A C 1
ATOM 1589 O O . TRP A 1 207 ? 4.433 -5.596 -3.880 1.00 97.00 207 TRP A O 1
ATOM 1599 N N . THR A 1 208 ? 2.942 -6.847 -2.766 1.00 95.44 208 THR A N 1
ATOM 1600 C CA . THR A 1 208 ? 3.399 -8.120 -3.342 1.00 95.44 208 THR A CA 1
ATOM 1601 C C . THR A 1 208 ? 3.064 -8.183 -4.831 1.00 95.44 208 THR A C 1
ATOM 1603 O O . THR A 1 208 ? 3.932 -8.513 -5.638 1.00 95.44 208 THR A O 1
ATOM 1606 N N . GLY A 1 209 ? 1.841 -7.804 -5.220 1.00 95.31 209 GLY A N 1
ATOM 1607 C CA . GLY A 1 209 ? 1.443 -7.683 -6.623 1.00 95.31 209 GLY A CA 1
ATOM 1608 C C . GLY A 1 209 ? 2.319 -6.695 -7.395 1.00 95.31 209 GLY A C 1
ATOM 1609 O O . GLY A 1 209 ? 2.819 -7.020 -8.474 1.00 95.31 209 GLY A O 1
ATOM 1610 N N . PHE A 1 210 ? 2.597 -5.531 -6.795 1.00 95.75 210 PHE A N 1
ATOM 1611 C CA . PHE A 1 210 ? 3.523 -4.539 -7.349 1.00 95.75 210 PHE A CA 1
ATOM 1612 C C . PHE A 1 210 ? 4.907 -5.147 -7.606 1.00 95.75 210 PHE A C 1
ATOM 1614 O O . PHE A 1 210 ? 5.421 -5.072 -8.723 1.00 95.75 210 PHE A O 1
ATOM 1621 N N . LEU A 1 211 ? 5.491 -5.804 -6.597 1.00 92.31 211 LEU A N 1
ATOM 1622 C CA . LEU A 1 211 ? 6.788 -6.468 -6.702 1.00 92.31 211 LEU A CA 1
ATOM 1623 C C . LEU A 1 211 ? 6.798 -7.507 -7.830 1.00 92.31 211 LEU A C 1
ATOM 1625 O O . LEU A 1 211 ? 7.693 -7.460 -8.673 1.00 92.31 211 LEU A O 1
ATOM 1629 N N . LEU A 1 212 ? 5.799 -8.391 -7.896 1.00 89.25 212 LEU A N 1
ATOM 1630 C CA . LEU A 1 212 ? 5.703 -9.418 -8.942 1.00 89.25 212 LEU A CA 1
ATOM 1631 C C . LEU A 1 212 ? 5.687 -8.810 -10.349 1.00 89.25 212 LEU A C 1
ATOM 1633 O O . LEU A 1 212 ? 6.437 -9.260 -11.218 1.00 89.25 212 LEU A O 1
ATOM 1637 N N . SER A 1 213 ? 4.914 -7.742 -10.556 1.00 90.44 213 SER A N 1
ATOM 1638 C CA . SER A 1 213 ? 4.900 -7.009 -11.825 1.00 90.44 213 SER A CA 1
ATOM 1639 C C . SER A 1 213 ? 6.266 -6.418 -12.162 1.00 90.44 213 SER A C 1
ATOM 1641 O O . SER A 1 213 ? 6.713 -6.461 -13.309 1.00 90.44 213 SER A O 1
ATOM 1643 N N . THR A 1 214 ? 6.984 -5.916 -11.160 1.00 87.19 214 THR A N 1
ATOM 1644 C CA . THR A 1 214 ? 8.301 -5.318 -11.379 1.00 87.19 214 THR A CA 1
ATOM 1645 C C . THR A 1 214 ? 9.380 -6.345 -11.770 1.00 87.19 214 THR A C 1
ATOM 1647 O O . THR A 1 214 ? 10.308 -6.014 -12.513 1.00 87.19 214 THR A O 1
ATOM 1650 N N . LEU A 1 215 ? 9.232 -7.619 -11.374 1.00 83.69 215 LEU A N 1
ATOM 1651 C CA . LEU A 1 215 ? 10.149 -8.708 -11.752 1.00 83.69 215 LEU A CA 1
ATOM 1652 C C . LEU A 1 215 ? 10.089 -9.054 -13.252 1.00 83.69 215 LEU A C 1
ATOM 1654 O O . LEU A 1 215 ? 11.036 -9.646 -13.791 1.00 83.69 215 LEU A O 1
ATOM 1658 N N . ALA A 1 216 ? 9.007 -8.670 -13.935 1.00 83.88 216 ALA A N 1
ATOM 1659 C CA . ALA A 1 216 ? 8.797 -8.901 -15.362 1.00 83.88 216 ALA A CA 1
ATOM 1660 C C . ALA A 1 216 ? 9.454 -7.845 -16.276 1.00 83.88 216 ALA A C 1
ATOM 1662 O O . ALA A 1 216 ? 9.508 -8.049 -17.491 1.00 83.88 216 ALA A O 1
ATOM 1663 N N . LEU A 1 217 ? 9.966 -6.740 -15.722 1.00 81.00 217 LEU A N 1
ATOM 1664 C CA . LEU A 1 217 ? 10.497 -5.610 -16.493 1.00 81.00 217 LEU A CA 1
ATOM 1665 C C . LEU A 1 217 ? 11.804 -5.931 -17.240 1.00 81.00 217 LEU A C 1
ATOM 1667 O O . LEU A 1 217 ? 12.661 -6.670 -16.743 1.00 81.00 217 LEU A O 1
ATOM 1671 N N . THR A 1 218 ? 11.979 -5.301 -18.407 1.00 71.38 218 THR A N 1
ATOM 1672 C CA . THR A 1 218 ? 13.245 -5.250 -19.157 1.00 71.38 218 THR A CA 1
ATOM 1673 C C . THR A 1 218 ? 13.575 -3.815 -19.615 1.00 71.38 218 THR A C 1
ATOM 1675 O O . THR A 1 218 ? 12.655 -3.052 -19.915 1.00 71.38 218 THR A O 1
ATOM 1678 N N . PRO A 1 219 ? 14.859 -3.412 -19.679 1.00 63.81 219 PRO A N 1
ATOM 1679 C CA . PRO A 1 219 ? 15.992 -4.005 -18.968 1.00 63.81 219 PRO A CA 1
ATOM 1680 C C . PRO A 1 219 ? 15.712 -4.123 -17.469 1.00 63.81 219 PRO A C 1
ATOM 1682 O O . PRO A 1 219 ? 14.964 -3.313 -16.918 1.00 63.81 219 PRO A O 1
ATOM 1685 N N . SER A 1 220 ? 16.295 -5.135 -16.813 1.00 56.16 220 SER A N 1
ATOM 1686 C CA . SER A 1 220 ? 16.222 -5.248 -15.352 1.00 56.16 220 SER A CA 1
ATOM 1687 C C . SER A 1 220 ? 16.759 -3.943 -14.755 1.00 56.16 220 SER A C 1
ATOM 1689 O O . SER A 1 220 ? 17.930 -3.636 -14.988 1.00 56.16 220 SER A O 1
ATOM 1691 N N . PRO A 1 221 ? 15.942 -3.171 -14.019 1.00 55.34 221 PRO A N 1
ATOM 1692 C CA . PRO A 1 221 ? 16.263 -1.795 -13.637 1.00 55.34 221 PRO A CA 1
ATOM 1693 C C . PRO A 1 221 ? 17.547 -1.651 -12.813 1.00 55.34 221 PRO A C 1
ATOM 1695 O O . PRO A 1 221 ? 18.139 -0.581 -12.820 1.00 55.34 221 PRO A O 1
ATOM 1698 N N . PHE A 1 222 ? 18.042 -2.730 -12.198 1.00 52.12 222 PHE A N 1
ATOM 1699 C CA . PHE A 1 222 ? 19.429 -2.837 -11.744 1.00 52.12 222 PHE A CA 1
ATOM 1700 C C . PHE A 1 222 ? 19.948 -4.267 -11.944 1.00 52.12 222 PHE A C 1
ATOM 1702 O O . PHE A 1 222 ? 19.422 -5.198 -11.327 1.00 52.12 222 PHE A O 1
ATOM 1709 N N . PRO A 1 223 ? 21.015 -4.494 -12.723 1.00 42.75 223 PRO A N 1
ATOM 1710 C CA . PRO A 1 223 ? 21.949 -5.548 -12.398 1.00 42.75 223 PRO A CA 1
ATOM 1711 C C . PRO A 1 223 ? 22.790 -5.027 -11.228 1.00 42.75 223 PRO A C 1
ATOM 1713 O O . PRO A 1 223 ? 23.717 -4.245 -11.419 1.00 42.75 223 PRO A O 1
ATOM 1716 N N . LEU A 1 224 ? 22.568 -5.523 -10.009 1.00 40.09 224 LEU A N 1
ATOM 1717 C CA . LEU A 1 224 ? 23.602 -5.415 -8.961 1.00 40.09 224 LEU A CA 1
ATOM 1718 C C . LEU A 1 224 ? 24.921 -6.118 -9.370 1.00 40.09 224 LEU A C 1
ATOM 1720 O O . LEU A 1 224 ? 25.907 -6.077 -8.642 1.00 40.09 224 LEU A O 1
ATOM 1724 N N . LEU A 1 225 ? 24.954 -6.721 -10.564 1.00 38.38 225 LEU A N 1
ATOM 1725 C CA . LEU A 1 225 ? 26.091 -7.336 -11.230 1.00 38.38 225 LEU A CA 1
ATOM 1726 C C . LEU A 1 225 ? 26.599 -6.536 -12.454 1.00 38.38 225 LEU A C 1
ATOM 1728 O O . LEU A 1 225 ? 27.079 -7.127 -13.412 1.00 38.38 225 LEU A O 1
ATOM 1732 N N . ALA A 1 226 ? 26.499 -5.204 -12.448 1.00 33.16 226 ALA A N 1
ATOM 1733 C CA . ALA A 1 226 ? 27.337 -4.337 -13.295 1.00 33.16 226 ALA A CA 1
ATOM 1734 C C . ALA A 1 226 ? 28.420 -3.592 -12.488 1.00 33.16 226 ALA A C 1
ATOM 1736 O O . ALA A 1 226 ? 29.146 -2.772 -13.035 1.00 33.16 226 ALA A O 1
ATOM 1737 N N . LEU A 1 227 ? 28.588 -3.915 -11.197 1.00 36.53 227 LEU A N 1
ATOM 1738 C CA . LEU A 1 227 ? 29.704 -3.4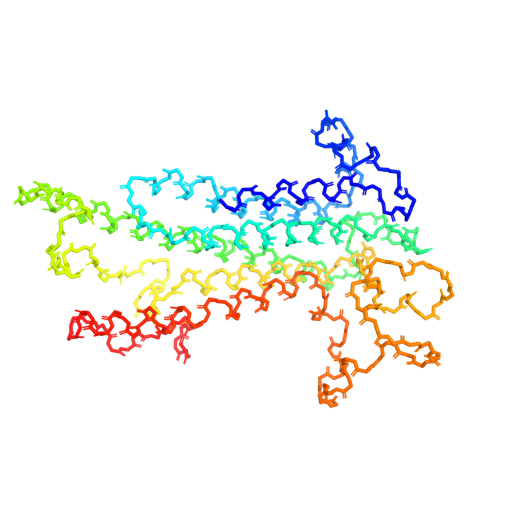14 -10.381 1.00 36.53 227 LEU A CA 1
ATOM 1739 C C . LEU A 1 227 ? 30.967 -4.297 -10.461 1.00 36.53 227 LEU A C 1
ATOM 1741 O O . LEU A 1 227 ? 31.904 -4.108 -9.691 1.00 36.53 227 LEU A O 1
ATOM 1745 N N . SER A 1 228 ? 31.009 -5.262 -11.386 1.00 34.53 228 SER A N 1
ATOM 1746 C CA . SER A 1 228 ? 32.210 -6.068 -11.669 1.00 34.53 228 SER A CA 1
ATOM 1747 C C . SER A 1 228 ? 32.875 -5.733 -13.003 1.00 34.53 228 SER A C 1
ATOM 1749 O O . SER A 1 228 ? 33.910 -6.309 -13.320 1.00 34.53 228 SER A O 1
ATOM 1751 N N . SER A 1 229 ? 32.359 -4.763 -13.760 1.00 34.22 229 SER A N 1
ATOM 1752 C CA . SER A 1 229 ? 33.013 -4.285 -14.977 1.00 34.22 229 SER A CA 1
ATOM 1753 C C . SER A 1 229 ? 33.297 -2.788 -14.886 1.00 34.22 229 SER A C 1
ATOM 1755 O O . SER A 1 229 ? 32.535 -1.966 -15.377 1.00 34.22 229 SER A O 1
ATOM 1757 N N . ARG A 1 230 ? 34.465 -2.502 -14.300 1.00 35.53 230 ARG A N 1
ATOM 1758 C CA . ARG A 1 230 ? 35.365 -1.398 -14.661 1.00 35.53 230 ARG A CA 1
ATOM 1759 C C . ARG A 1 230 ? 34.934 0.026 -14.242 1.00 35.53 230 ARG A C 1
ATOM 1761 O O . ARG A 1 230 ? 34.198 0.713 -14.928 1.00 35.53 230 ARG A O 1
ATOM 1768 N N . THR A 1 231 ? 35.549 0.444 -13.130 1.00 40.59 231 THR A N 1
ATOM 1769 C CA . THR A 1 231 ? 36.073 1.791 -12.813 1.00 40.59 231 THR A CA 1
ATOM 1770 C C . THR A 1 231 ? 35.135 3.007 -12.815 1.00 40.59 231 THR A C 1
ATOM 1772 O O . THR A 1 231 ? 34.629 3.427 -13.848 1.00 40.59 231 THR A O 1
ATOM 1775 N N . SER A 1 232 ? 35.131 3.654 -11.641 1.00 35.22 232 SER A N 1
ATOM 1776 C CA . SER A 1 232 ? 34.977 5.096 -11.379 1.00 35.22 232 SER A CA 1
ATOM 1777 C C . SER A 1 232 ? 33.637 5.571 -10.796 1.00 35.22 232 SER A C 1
ATOM 1779 O O . SER A 1 232 ? 32.574 5.436 -11.391 1.00 35.22 232 SER A O 1
ATOM 1781 N N . SER A 1 233 ? 33.770 6.216 -9.625 1.00 37.50 233 SER A N 1
ATOM 1782 C CA . SER A 1 233 ? 32.845 7.188 -9.012 1.00 37.50 233 SER A CA 1
ATOM 1783 C C . SER A 1 233 ? 31.784 6.679 -8.021 1.00 37.50 233 SER A C 1
ATOM 1785 O O . SER A 1 233 ? 30.614 7.041 -8.096 1.00 37.50 233 SER A O 1
ATOM 1787 N N . THR A 1 234 ? 32.202 5.930 -6.996 1.00 40.91 234 THR A N 1
ATOM 1788 C CA . THR A 1 234 ? 31.458 5.798 -5.726 1.00 40.91 234 THR A CA 1
ATOM 1789 C C . THR A 1 234 ? 31.980 6.817 -4.702 1.00 40.91 234 THR A C 1
ATOM 1791 O O . THR A 1 234 ? 32.864 6.489 -3.909 1.00 40.91 234 THR A O 1
ATOM 1794 N N . SER A 1 235 ? 31.477 8.057 -4.718 1.00 46.03 235 SER A N 1
ATOM 1795 C CA . SER A 1 235 ? 31.939 9.129 -3.806 1.00 46.03 235 SER A CA 1
ATOM 1796 C C . SER A 1 235 ? 30.891 9.667 -2.819 1.00 46.03 235 SER A C 1
ATOM 1798 O O . SER A 1 235 ? 31.244 10.445 -1.936 1.00 46.03 235 SER A O 1
ATOM 1800 N N . LEU A 1 236 ? 29.622 9.238 -2.876 1.00 37.81 236 LEU A N 1
ATOM 1801 C CA . LEU A 1 236 ? 28.589 9.757 -1.957 1.00 37.81 236 LEU A CA 1
ATOM 1802 C C . LEU A 1 236 ? 28.293 8.841 -0.760 1.00 37.81 236 LEU A C 1
ATOM 1804 O O . LEU A 1 236 ? 28.166 9.333 0.357 1.00 37.81 236 LEU A O 1
ATOM 1808 N N . LEU A 1 237 ? 28.262 7.516 -0.943 1.00 38.44 237 LEU A N 1
ATOM 1809 C CA . LEU A 1 237 ? 28.108 6.587 0.189 1.00 38.44 237 LEU A CA 1
ATOM 1810 C C . LEU A 1 237 ? 29.414 6.353 0.961 1.00 38.44 237 LEU A C 1
ATOM 1812 O O . LEU A 1 237 ? 29.367 6.059 2.147 1.00 38.44 237 LEU A O 1
ATOM 1816 N N . SER A 1 238 ? 30.575 6.497 0.326 1.00 41.81 238 SER A N 1
ATOM 1817 C CA . SER A 1 238 ? 31.882 6.336 0.980 1.00 41.81 238 SER A CA 1
ATOM 1818 C C . SER A 1 238 ? 32.191 7.478 1.953 1.00 41.81 238 SER A C 1
ATOM 1820 O O . SER A 1 238 ? 32.767 7.240 3.010 1.00 41.81 238 SER A O 1
ATOM 1822 N N . SER A 1 239 ? 31.735 8.695 1.650 1.00 37.34 239 SER A N 1
ATOM 1823 C CA . SER A 1 239 ? 31.968 9.886 2.478 1.00 37.34 239 SER A CA 1
ATOM 1824 C C . SER A 1 239 ? 31.192 9.869 3.802 1.00 37.34 239 SER A C 1
ATOM 1826 O O . SER A 1 239 ? 31.692 10.361 4.808 1.00 37.34 239 SER A O 1
ATOM 1828 N N . LEU A 1 240 ? 30.009 9.243 3.843 1.00 37.88 240 LEU A N 1
ATOM 1829 C CA . LEU A 1 240 ? 29.205 9.114 5.069 1.00 37.88 240 LEU A CA 1
ATOM 1830 C C . LEU A 1 240 ? 29.766 8.082 6.063 1.00 37.88 240 LEU A C 1
ATOM 1832 O O . LEU A 1 240 ? 29.466 8.156 7.251 1.00 37.88 240 LEU A O 1
ATOM 1836 N N . PHE A 1 241 ? 30.597 7.146 5.596 1.00 43.06 241 PHE A N 1
ATOM 1837 C CA . PHE A 1 241 ? 31.200 6.092 6.422 1.00 43.06 241 PHE A CA 1
ATOM 1838 C C . PHE A 1 241 ? 32.710 6.270 6.645 1.00 43.06 241 PHE A C 1
ATOM 1840 O O . PHE A 1 241 ? 33.329 5.443 7.308 1.00 43.06 241 PHE A O 1
ATOM 1847 N N . SER A 1 242 ? 33.311 7.349 6.128 1.00 37.62 242 SER A N 1
ATOM 1848 C CA . SER A 1 242 ? 34.755 7.609 6.204 1.00 37.62 242 SER A CA 1
ATOM 1849 C C . SER A 1 242 ? 35.122 8.697 7.222 1.00 37.62 242 SER A C 1
ATOM 1851 O O . SER A 1 242 ? 36.074 9.452 7.014 1.00 37.62 242 SER A O 1
ATOM 1853 N N . LEU A 1 243 ? 34.415 8.765 8.354 1.00 37.31 243 LEU A N 1
ATOM 1854 C CA . LEU A 1 243 ? 34.931 9.465 9.530 1.00 37.31 243 LEU A CA 1
ATOM 1855 C C . LEU A 1 243 ? 35.802 8.488 10.338 1.00 37.31 243 LEU A C 1
ATOM 1857 O O . LEU A 1 243 ? 35.338 7.816 11.252 1.00 37.31 243 LEU A O 1
ATOM 1861 N N . GLY A 1 244 ? 37.077 8.396 9.949 1.00 36.94 244 GLY A N 1
ATOM 1862 C CA . GLY A 1 244 ? 38.135 7.815 10.779 1.00 36.94 244 GLY A CA 1
ATOM 1863 C C . GLY A 1 244 ? 38.522 6.359 10.505 1.00 36.94 244 GLY A C 1
ATOM 1864 O O . GLY A 1 244 ? 38.330 5.509 11.368 1.00 36.94 244 GLY A O 1
ATOM 1865 N N . ARG A 1 245 ? 39.169 6.072 9.364 1.00 31.50 245 ARG A N 1
ATOM 1866 C CA . ARG A 1 245 ? 40.358 5.186 9.289 1.00 31.50 245 ARG A CA 1
ATOM 1867 C C . ARG A 1 245 ? 40.926 5.104 7.870 1.00 31.50 245 ARG A C 1
ATOM 1869 O O . ARG A 1 245 ? 40.200 5.160 6.887 1.00 31.50 245 ARG A O 1
ATOM 1876 N N . THR A 1 246 ? 42.247 4.995 7.809 1.00 32.72 246 THR A N 1
ATOM 1877 C CA . THR A 1 246 ? 43.115 4.968 6.624 1.00 32.72 246 THR A CA 1
ATOM 1878 C C . THR A 1 246 ? 42.890 3.746 5.713 1.00 32.72 246 THR A C 1
ATOM 1880 O O . THR A 1 246 ? 42.304 2.749 6.143 1.00 32.72 246 THR A O 1
ATOM 1883 N N . PRO A 1 247 ? 43.327 3.810 4.437 1.00 36.25 247 PRO A N 1
ATOM 1884 C CA . PRO A 1 247 ? 42.833 2.937 3.383 1.00 36.25 247 PRO A CA 1
ATOM 1885 C C . PRO A 1 247 ? 43.619 1.624 3.319 1.00 36.25 247 PRO A C 1
ATOM 1887 O O . PRO A 1 247 ? 44.840 1.620 3.193 1.00 36.25 247 PRO A O 1
ATOM 1890 N N . THR A 1 248 ? 42.909 0.497 3.316 1.00 32.09 248 THR A N 1
ATOM 1891 C CA . THR A 1 248 ? 43.426 -0.760 2.758 1.00 32.09 248 THR A CA 1
ATOM 1892 C C . THR A 1 248 ? 42.454 -1.268 1.689 1.00 32.09 248 THR A C 1
ATOM 1894 O O . THR A 1 248 ? 41.236 -1.211 1.885 1.00 32.09 248 THR A O 1
ATOM 1897 N N . PRO A 1 249 ? 42.949 -1.732 0.527 1.00 41.19 249 PRO A N 1
ATOM 1898 C CA . PRO A 1 249 ? 42.115 -2.103 -0.604 1.00 41.19 249 PRO A CA 1
ATOM 1899 C C . PRO A 1 249 ? 41.645 -3.549 -0.435 1.00 41.19 249 PRO A C 1
ATOM 1901 O O . PRO A 1 249 ? 42.200 -4.476 -1.015 1.00 41.19 249 PRO A O 1
ATOM 1904 N N . SER A 1 250 ? 40.609 -3.771 0.371 1.00 34.66 250 SER A N 1
ATOM 1905 C CA . SER A 1 250 ? 39.865 -5.030 0.304 1.00 34.66 250 SER A CA 1
ATOM 1906 C C . SER A 1 250 ? 38.372 -4.815 0.552 1.00 34.66 250 SER A C 1
ATOM 1908 O O . SER A 1 250 ? 37.910 -4.641 1.669 1.00 34.66 250 SER A O 1
ATOM 1910 N N . ALA A 1 251 ? 37.643 -4.839 -0.565 1.00 37.72 251 ALA A N 1
ATOM 1911 C CA . ALA A 1 251 ? 36.248 -5.234 -0.743 1.00 37.72 251 ALA A CA 1
ATOM 1912 C C . ALA A 1 251 ? 35.156 -4.629 0.184 1.00 37.72 251 ALA A C 1
ATOM 1914 O O . ALA A 1 251 ? 35.108 -4.929 1.377 1.00 37.72 251 ALA A O 1
ATOM 1915 N N . PRO A 1 252 ? 34.118 -3.972 -0.380 1.00 38.97 252 PRO A N 1
ATOM 1916 C CA . PRO A 1 252 ? 32.883 -3.616 0.331 1.00 38.97 252 PRO A CA 1
ATOM 1917 C C . PRO A 1 252 ? 31.973 -4.849 0.543 1.00 38.97 252 PRO A C 1
ATOM 1919 O O . PRO A 1 252 ? 30.769 -4.818 0.303 1.00 38.97 252 PRO A O 1
ATOM 1922 N N . SER A 1 253 ? 32.556 -5.983 0.943 1.00 44.91 253 SER A N 1
ATOM 1923 C CA . SER A 1 253 ? 31.888 -7.279 1.135 1.00 44.91 253 SER A CA 1
ATOM 1924 C C . SER A 1 253 ? 31.761 -7.682 2.607 1.00 44.91 253 SER A C 1
ATOM 1926 O O . SER A 1 253 ? 31.276 -8.772 2.911 1.00 44.91 253 SER A O 1
ATOM 1928 N N . SER A 1 254 ? 32.215 -6.841 3.538 1.00 41.69 254 SER A N 1
ATOM 1929 C CA . SER A 1 254 ? 32.240 -7.133 4.976 1.00 41.69 254 SER A CA 1
ATOM 1930 C C . SER A 1 254 ? 30.877 -6.963 5.655 1.00 41.69 254 SER A C 1
ATOM 1932 O O . SER A 1 254 ? 30.551 -7.747 6.539 1.00 41.69 254 SER A O 1
ATOM 1934 N N . LEU A 1 255 ? 30.035 -6.034 5.193 1.00 45.12 255 LEU A N 1
ATOM 1935 C CA . LEU A 1 255 ? 28.740 -5.726 5.826 1.00 45.12 255 LEU A CA 1
ATOM 1936 C C . LEU A 1 255 ? 27.635 -6.764 5.535 1.00 45.12 255 LEU A C 1
ATOM 1938 O O . LEU A 1 255 ? 26.611 -6.793 6.205 1.00 45.12 255 LEU A O 1
ATOM 1942 N N . LEU A 1 256 ? 27.854 -7.652 4.560 1.00 44.94 256 LEU A N 1
ATOM 1943 C CA . LEU A 1 256 ? 26.897 -8.683 4.123 1.00 44.94 256 LEU A CA 1
ATOM 1944 C C . LEU A 1 256 ? 27.438 -10.114 4.291 1.00 44.94 256 LEU A C 1
ATOM 1946 O O . LEU A 1 256 ? 26.795 -11.078 3.876 1.00 44.94 256 LEU A O 1
ATOM 1950 N N . ARG A 1 257 ? 28.622 -10.274 4.902 1.00 47.12 257 ARG A N 1
ATOM 1951 C CA . ARG A 1 257 ? 29.286 -11.579 5.074 1.00 47.12 257 ARG A CA 1
ATOM 1952 C C . ARG A 1 257 ? 28.612 -12.471 6.128 1.00 47.12 257 ARG A C 1
ATOM 1954 O O . ARG A 1 257 ? 28.867 -13.669 6.147 1.00 47.12 257 ARG A O 1
ATOM 1961 N N . GLY A 1 258 ? 27.737 -11.897 6.957 1.00 48.31 258 GLY A N 1
ATOM 1962 C CA . GLY A 1 258 ? 26.956 -12.605 7.978 1.00 48.31 258 GLY A CA 1
ATOM 1963 C C . GLY A 1 258 ? 25.656 -13.240 7.477 1.00 48.31 258 GLY A C 1
ATOM 1964 O O . GLY A 1 258 ? 24.940 -13.839 8.271 1.00 48.31 258 GLY A O 1
ATOM 1965 N N . ILE A 1 259 ? 25.324 -13.118 6.187 1.00 51.16 259 ILE A N 1
ATOM 1966 C CA . ILE A 1 259 ? 24.110 -13.728 5.637 1.00 51.16 259 ILE A CA 1
ATOM 1967 C C . ILE A 1 259 ? 24.348 -15.242 5.446 1.00 51.16 259 ILE A C 1
ATOM 1969 O O . ILE A 1 259 ? 25.263 -15.616 4.697 1.00 51.16 259 ILE A O 1
ATOM 1973 N N . PRO A 1 260 ? 23.544 -16.119 6.084 1.00 53.03 260 PRO A N 1
ATOM 1974 C CA . PRO A 1 260 ? 23.677 -17.567 5.969 1.00 53.03 260 PRO A CA 1
ATOM 1975 C C . PRO A 1 260 ? 23.710 -18.042 4.506 1.00 53.03 260 PRO A C 1
ATOM 1977 O O . PRO A 1 260 ? 23.003 -17.478 3.666 1.00 53.03 260 PRO A O 1
ATOM 1980 N N . PRO A 1 261 ? 24.470 -19.105 4.173 1.00 52.03 261 PRO A N 1
ATOM 1981 C CA . PRO A 1 261 ? 24.585 -19.626 2.809 1.00 52.03 261 PRO A CA 1
ATOM 1982 C C . PRO A 1 261 ? 23.244 -19.932 2.128 1.00 52.03 261 PRO A C 1
ATOM 1984 O O . PRO A 1 261 ? 23.136 -19.793 0.913 1.00 52.03 261 PRO A O 1
ATOM 1987 N N . ILE A 1 262 ? 22.212 -20.259 2.912 1.00 53.78 262 ILE A N 1
ATOM 1988 C CA . ILE A 1 262 ? 20.857 -20.563 2.434 1.00 53.78 262 ILE A CA 1
ATOM 1989 C C . ILE A 1 262 ? 20.135 -19.352 1.816 1.00 53.78 262 ILE A C 1
ATOM 1991 O O . ILE A 1 262 ? 19.242 -19.514 0.994 1.00 53.78 262 ILE A O 1
ATOM 1995 N N . LEU A 1 263 ? 20.564 -18.130 2.150 1.00 44.56 263 LEU A N 1
ATOM 1996 C CA . LEU A 1 263 ? 20.003 -16.876 1.638 1.00 44.56 263 LEU A CA 1
ATOM 1997 C C . LEU A 1 263 ? 20.816 -16.298 0.458 1.00 44.56 263 LEU A C 1
ATOM 1999 O O . LEU A 1 263 ? 20.451 -15.269 -0.110 1.00 44.56 263 LEU A O 1
ATOM 2003 N N . ARG A 1 264 ? 21.908 -16.962 0.039 1.00 46.78 264 ARG A N 1
ATOM 2004 C CA . ARG A 1 264 ? 22.770 -16.527 -1.081 1.00 46.78 264 ARG A CA 1
ATOM 2005 C C . ARG A 1 264 ? 22.113 -16.561 -2.475 1.00 46.78 264 ARG A C 1
ATOM 2007 O O . ARG A 1 264 ? 22.427 -15.654 -3.248 1.00 46.78 264 ARG A O 1
ATOM 2014 N N . PRO A 1 265 ? 21.186 -17.485 -2.817 1.00 45.94 265 PRO A N 1
ATOM 2015 C CA . PRO A 1 265 ? 20.458 -17.438 -4.094 1.00 45.94 265 PRO A CA 1
ATOM 2016 C C . PRO A 1 265 ? 19.569 -16.193 -4.236 1.00 45.94 265 PRO A C 1
ATOM 2018 O O . PRO A 1 265 ? 19.146 -15.844 -5.334 1.00 45.94 265 PRO A O 1
ATOM 2021 N N . MET A 1 266 ? 19.287 -15.496 -3.128 1.00 45.78 266 MET A N 1
ATOM 2022 C CA . MET A 1 266 ? 18.337 -14.392 -3.101 1.00 45.78 266 MET A CA 1
ATOM 2023 C C . MET A 1 266 ? 18.950 -13.028 -3.483 1.00 45.78 266 MET A C 1
ATOM 2025 O O . MET A 1 266 ? 18.221 -12.052 -3.640 1.00 45.78 266 MET A O 1
ATOM 2029 N N . ARG A 1 267 ? 20.278 -12.939 -3.669 1.00 46.81 267 ARG A N 1
ATOM 2030 C CA . ARG A 1 267 ? 21.062 -11.682 -3.710 1.00 46.81 267 ARG A CA 1
ATOM 2031 C C . ARG A 1 267 ? 20.624 -10.626 -4.738 1.00 46.81 267 ARG A C 1
ATOM 2033 O O . ARG A 1 267 ? 20.973 -9.459 -4.581 1.00 46.81 267 ARG A O 1
ATOM 2040 N N . GLY A 1 268 ? 19.874 -11.012 -5.771 1.00 53.09 268 GLY A N 1
ATOM 2041 C CA . GLY A 1 268 ? 19.433 -10.116 -6.845 1.00 53.09 268 GLY A CA 1
ATOM 2042 C C . GLY A 1 268 ? 18.052 -9.466 -6.672 1.00 53.09 268 GLY A C 1
ATOM 2043 O O . GLY A 1 268 ? 17.843 -8.393 -7.232 1.00 53.09 268 GLY A O 1
ATOM 2044 N N . TRP A 1 269 ? 17.118 -10.074 -5.924 1.00 53.19 269 TRP A N 1
ATOM 2045 C CA . TRP A 1 269 ? 15.705 -9.641 -5.905 1.00 53.19 269 TRP A CA 1
ATOM 2046 C C . TRP A 1 269 ? 15.297 -8.862 -4.645 1.00 53.19 269 TRP A C 1
ATOM 2048 O O . TRP A 1 269 ? 14.539 -7.904 -4.758 1.00 53.19 269 TRP A O 1
ATOM 2058 N N . TYR A 1 270 ? 15.836 -9.184 -3.460 1.00 55.56 270 TYR A N 1
ATOM 2059 C CA . TYR A 1 270 ? 15.438 -8.509 -2.207 1.00 55.56 270 TYR A CA 1
ATOM 2060 C C . TYR A 1 270 ? 15.980 -7.083 -2.052 1.00 55.56 270 TYR A C 1
ATOM 2062 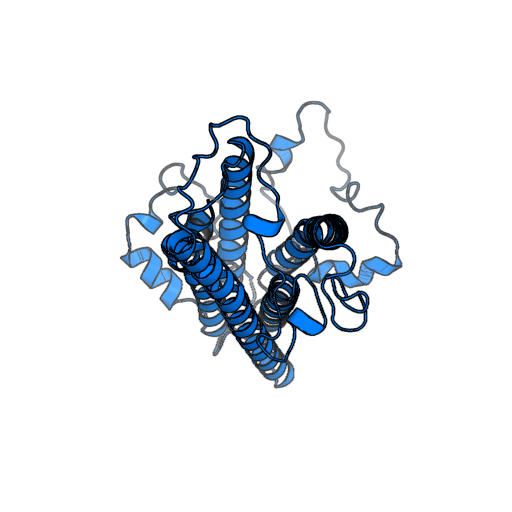O O . TYR A 1 270 ? 15.446 -6.313 -1.263 1.00 55.56 270 TYR A O 1
ATOM 2070 N N . ALA A 1 271 ? 17.049 -6.730 -2.770 1.00 64.12 271 ALA A N 1
ATOM 2071 C CA . ALA A 1 271 ? 17.675 -5.407 -2.690 1.00 64.12 271 ALA A CA 1
ATOM 2072 C C . ALA A 1 271 ? 17.064 -4.395 -3.676 1.00 64.12 271 ALA A C 1
ATOM 2074 O O . ALA A 1 271 ? 17.542 -3.267 -3.786 1.00 64.12 271 ALA A O 1
ATOM 2075 N N . GLN A 1 272 ? 16.024 -4.791 -4.415 1.00 77.38 272 GLN A N 1
ATOM 2076 C CA . GLN A 1 272 ? 15.281 -3.872 -5.269 1.00 77.38 272 GLN A CA 1
ATOM 2077 C C . GLN A 1 272 ? 14.381 -2.984 -4.394 1.00 77.38 272 GLN A C 1
ATOM 2079 O O . GLN A 1 272 ? 13.764 -3.508 -3.466 1.00 77.38 272 GLN A O 1
ATOM 2084 N N . PRO A 1 273 ? 14.244 -1.675 -4.675 1.00 87.25 273 PRO A N 1
ATOM 2085 C CA . PRO A 1 273 ? 13.362 -0.785 -3.928 1.00 87.25 273 PRO A CA 1
ATOM 2086 C C . PRO A 1 273 ? 11.931 -1.323 -3.742 1.00 87.25 273 PRO A C 1
ATOM 2088 O O . PRO A 1 273 ? 11.483 -1.286 -2.600 1.00 87.25 273 PRO A O 1
ATOM 2091 N N . PRO A 1 274 ? 11.250 -1.925 -4.748 1.00 88.94 274 PRO A N 1
ATOM 2092 C CA . PRO A 1 274 ? 9.960 -2.609 -4.552 1.00 88.94 274 PRO A CA 1
ATOM 2093 C C . PRO A 1 274 ? 9.966 -3.665 -3.442 1.00 88.94 274 PRO A C 1
ATOM 2095 O O . PRO A 1 274 ? 9.068 -3.692 -2.605 1.00 88.94 274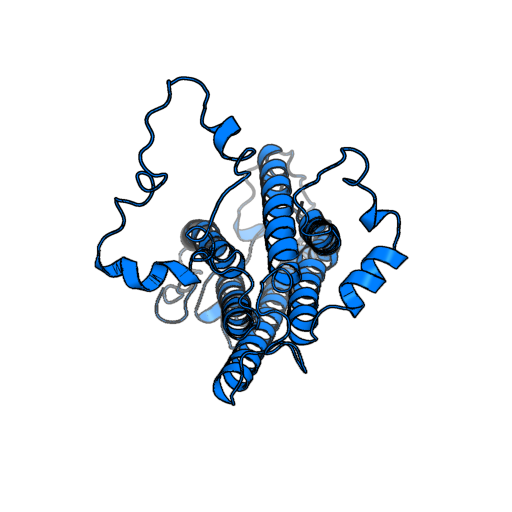 PRO A O 1
ATOM 2098 N N . ALA A 1 275 ? 10.998 -4.510 -3.399 1.00 87.06 275 ALA A N 1
ATOM 2099 C CA . ALA A 1 275 ? 11.119 -5.558 -2.393 1.00 87.06 275 ALA A CA 1
ATOM 2100 C C . ALA A 1 275 ? 11.469 -4.983 -1.016 1.00 87.06 275 ALA A C 1
ATOM 2102 O O . ALA A 1 275 ? 10.852 -5.356 -0.024 1.00 87.06 275 ALA A O 1
ATOM 2103 N N . LEU A 1 276 ? 12.428 -4.052 -0.949 1.00 88.88 276 LEU A N 1
ATOM 2104 C CA . LEU A 1 276 ? 12.803 -3.379 0.297 1.00 88.88 276 LEU A CA 1
ATOM 2105 C C . LEU A 1 276 ? 11.616 -2.648 0.918 1.00 88.88 276 LEU A C 1
ATOM 2107 O O . LEU A 1 276 ? 11.444 -2.683 2.134 1.00 88.88 276 LEU A O 1
ATOM 2111 N N . PHE A 1 277 ? 10.790 -2.018 0.088 1.00 91.94 277 PHE A N 1
ATOM 2112 C CA . PHE A 1 277 ? 9.596 -1.334 0.545 1.00 91.94 277 PHE A CA 1
ATOM 2113 C C . PHE A 1 277 ? 8.557 -2.308 1.103 1.00 91.94 277 PHE A C 1
ATOM 2115 O O . PHE A 1 277 ? 8.116 -2.107 2.231 1.00 91.94 277 PHE A O 1
ATOM 2122 N N . LEU A 1 278 ? 8.259 -3.405 0.394 1.00 93.75 278 LEU A N 1
ATOM 2123 C CA . LEU A 1 278 ? 7.375 -4.462 0.898 1.00 93.75 278 LEU A CA 1
ATOM 2124 C C . LEU A 1 278 ? 7.874 -5.031 2.238 1.00 93.75 278 LEU A C 1
ATOM 2126 O O . LEU A 1 278 ? 7.108 -5.151 3.193 1.00 93.75 278 LEU A O 1
ATOM 2130 N N . TRP A 1 279 ? 9.169 -5.342 2.341 1.00 90.50 279 TRP A N 1
ATOM 2131 C CA . TRP A 1 279 ? 9.749 -5.850 3.586 1.00 90.50 279 TRP A CA 1
ATOM 2132 C C . TRP A 1 279 ? 9.672 -4.835 4.721 1.00 90.50 279 TRP A C 1
ATOM 2134 O O . TRP A 1 279 ? 9.358 -5.204 5.853 1.00 90.50 279 TRP A O 1
ATOM 2144 N N . ASN A 1 280 ? 9.926 -3.562 4.423 1.00 92.50 280 ASN A N 1
ATOM 2145 C CA . ASN A 1 280 ? 9.800 -2.491 5.396 1.00 92.50 280 ASN A CA 1
ATOM 2146 C C . ASN A 1 280 ? 8.349 -2.321 5.863 1.00 92.50 280 ASN A C 1
ATOM 2148 O O . ASN A 1 280 ? 8.109 -2.168 7.057 1.00 92.50 280 ASN A O 1
ATOM 2152 N N . GLU A 1 281 ? 7.373 -2.385 4.957 1.00 93.06 281 GLU A N 1
ATOM 2153 C CA . GLU A 1 281 ? 5.961 -2.330 5.331 1.00 93.06 281 GLU A CA 1
ATOM 2154 C C . GLU A 1 281 ? 5.571 -3.471 6.266 1.00 93.06 281 GLU A C 1
ATOM 2156 O O . GLU A 1 281 ? 4.999 -3.217 7.326 1.00 93.06 281 GLU A O 1
ATOM 2161 N N . ILE A 1 282 ? 5.940 -4.711 5.934 1.00 94.19 282 ILE A N 1
ATOM 2162 C CA . ILE A 1 282 ? 5.682 -5.866 6.802 1.00 94.19 282 ILE A CA 1
ATOM 2163 C C . ILE A 1 282 ? 6.341 -5.650 8.172 1.00 94.19 282 ILE A C 1
ATOM 2165 O O . ILE A 1 282 ? 5.679 -5.782 9.203 1.00 94.19 282 ILE A O 1
ATOM 2169 N N . ALA A 1 283 ? 7.617 -5.251 8.196 1.00 93.69 283 ALA A N 1
ATOM 2170 C CA . ALA A 1 283 ? 8.374 -5.038 9.428 1.00 93.69 283 ALA A CA 1
ATOM 2171 C C . ALA A 1 283 ? 7.796 -3.918 10.311 1.00 93.69 283 ALA A C 1
ATOM 2173 O O . ALA A 1 283 ? 7.800 -4.039 11.536 1.00 93.69 283 ALA A O 1
ATOM 2174 N N . CYS A 1 284 ? 7.271 -2.842 9.719 1.00 91.94 284 CYS A N 1
ATOM 2175 C CA . CYS A 1 284 ? 6.681 -1.727 10.460 1.00 91.94 284 CYS A CA 1
ATOM 2176 C C . CYS A 1 284 ? 5.225 -1.985 10.884 1.00 91.94 284 CYS A C 1
ATOM 2178 O O . CYS A 1 284 ? 4.809 -1.558 11.965 1.00 91.94 284 CYS A O 1
ATOM 2180 N N . MET A 1 285 ? 4.430 -2.663 10.053 1.00 95.06 285 MET A N 1
ATOM 2181 C CA . MET A 1 285 ? 3.007 -2.896 10.319 1.00 95.06 285 MET A CA 1
ATOM 2182 C C . MET A 1 285 ? 2.773 -4.053 11.281 1.00 95.06 285 MET A C 1
ATOM 2184 O O . MET A 1 285 ? 1.871 -3.970 12.114 1.00 95.06 285 MET A O 1
ATOM 2188 N N . LEU A 1 286 ? 3.578 -5.115 11.209 1.00 95.06 286 LEU A N 1
ATOM 2189 C CA . LEU A 1 286 ? 3.358 -6.329 11.991 1.00 95.06 286 LEU A CA 1
ATOM 2190 C C . LEU A 1 286 ? 3.381 -6.081 13.517 1.00 95.06 286 LEU A C 1
ATOM 2192 O O . LEU A 1 286 ? 2.403 -6.445 14.179 1.00 95.06 286 LEU A O 1
ATOM 2196 N N . PRO A 1 287 ? 4.379 -5.387 14.106 1.00 95.69 287 PRO A N 1
ATOM 2197 C CA . PRO A 1 287 ? 4.367 -5.073 15.540 1.00 95.69 287 PRO A CA 1
ATOM 2198 C C . PRO A 1 287 ? 3.166 -4.211 15.940 1.00 95.69 287 PRO A C 1
ATOM 2200 O O . PRO A 1 287 ? 2.569 -4.396 17.005 1.00 95.69 287 PRO A O 1
ATOM 2203 N N . ARG A 1 288 ? 2.771 -3.283 15.060 1.00 93.94 288 ARG A N 1
ATOM 2204 C CA . ARG A 1 288 ? 1.608 -2.420 15.267 1.00 93.94 288 ARG A CA 1
ATOM 2205 C C . ARG A 1 288 ? 0.306 -3.217 15.250 1.00 93.94 288 ARG A C 1
ATOM 2207 O O . ARG A 1 288 ? -0.558 -2.960 16.083 1.00 93.94 288 ARG A O 1
ATOM 2214 N N . ALA A 1 289 ? 0.174 -4.184 14.347 1.00 95.38 289 ALA A N 1
ATOM 2215 C CA . ALA A 1 289 ? -0.987 -5.061 14.253 1.00 95.38 289 ALA A CA 1
ATOM 2216 C C . ALA A 1 289 ? -1.135 -5.932 15.507 1.00 95.38 289 ALA A C 1
ATOM 2218 O O . ALA A 1 289 ? -2.227 -6.035 16.066 1.00 95.38 289 ALA A O 1
ATOM 2219 N N . ILE A 1 290 ? -0.022 -6.494 15.993 1.00 96.00 290 ILE A N 1
ATOM 2220 C CA . ILE A 1 290 ? 0.014 -7.291 17.226 1.00 96.00 290 ILE A CA 1
ATOM 2221 C C . ILE A 1 290 ? -0.420 -6.437 18.420 1.00 96.00 290 ILE A C 1
ATOM 2223 O O . ILE A 1 290 ? -1.320 -6.825 19.167 1.00 96.00 290 ILE A O 1
ATOM 2227 N N . SER A 1 291 ? 0.173 -5.250 18.573 1.00 95.56 291 SER A N 1
ATOM 2228 C CA . SER A 1 291 ? -0.184 -4.315 19.645 1.00 95.56 291 SER A CA 1
ATOM 2229 C C . SER A 1 291 ? -1.656 -3.892 19.568 1.00 95.56 291 SER A C 1
ATOM 2231 O O . SER A 1 291 ? -2.367 -3.934 20.572 1.00 95.56 291 SER A O 1
ATOM 2233 N N . GLY A 1 292 ? -2.155 -3.578 18.368 1.00 94.00 292 GLY A N 1
ATOM 2234 C CA . GLY A 1 292 ? -3.558 -3.235 18.142 1.00 94.00 292 GLY A CA 1
ATOM 2235 C C . GLY A 1 292 ? -4.513 -4.374 18.503 1.00 94.00 292 GLY A C 1
ATOM 2236 O O . GLY A 1 292 ? -5.516 -4.147 19.175 1.00 94.00 292 GLY A O 1
ATOM 2237 N N . HIS A 1 293 ? -4.183 -5.613 18.133 1.00 94.75 293 HIS A N 1
ATOM 2238 C CA . HIS A 1 293 ? -4.992 -6.786 18.466 1.00 94.75 293 HIS A CA 1
ATOM 2239 C C . HIS A 1 293 ? -5.040 -7.018 19.983 1.00 94.75 293 HIS A C 1
ATOM 2241 O O . HIS A 1 293 ? -6.107 -7.234 20.558 1.00 94.75 293 HIS A O 1
ATOM 2247 N N . GLN A 1 294 ? -3.892 -6.909 20.659 1.00 95.25 294 GLN A N 1
ATOM 2248 C CA . GLN A 1 294 ? -3.828 -6.997 22.119 1.00 95.25 294 GLN A CA 1
ATOM 2249 C C . GLN A 1 294 ? -4.624 -5.878 22.795 1.00 95.25 294 GLN A C 1
ATOM 2251 O O . GLN A 1 294 ? -5.286 -6.125 23.804 1.00 95.25 294 GLN A O 1
ATOM 2256 N N . TRP A 1 295 ? -4.581 -4.664 22.244 1.00 94.44 295 TRP A N 1
ATOM 2257 C CA . TRP A 1 295 ? -5.372 -3.543 22.733 1.00 94.44 295 TRP A CA 1
ATOM 2258 C C . TRP A 1 295 ? -6.873 -3.840 22.632 1.00 94.44 295 TRP A C 1
ATOM 2260 O O . TRP A 1 295 ? -7.560 -3.756 23.648 1.00 94.44 295 TRP A O 1
ATOM 2270 N N . TYR A 1 296 ? -7.366 -4.308 21.477 1.00 93.56 296 TYR A N 1
ATOM 2271 C CA . TYR A 1 296 ? -8.772 -4.697 21.311 1.00 93.56 296 TYR A CA 1
ATOM 2272 C C . TYR A 1 296 ? -9.206 -5.758 22.331 1.00 93.56 296 TYR A C 1
ATOM 2274 O O . TYR A 1 296 ? -10.237 -5.593 22.986 1.00 93.56 296 TYR A O 1
ATOM 2282 N N . ARG A 1 297 ? -8.389 -6.798 22.541 1.00 93.31 297 ARG A N 1
ATOM 2283 C CA . ARG A 1 297 ? -8.660 -7.841 23.545 1.00 93.31 297 ARG A CA 1
ATOM 2284 C C . ARG A 1 297 ? -8.769 -7.282 24.963 1.00 93.31 297 ARG A C 1
ATOM 2286 O O . ARG A 1 297 ? -9.680 -7.659 25.694 1.00 93.31 297 ARG A O 1
ATOM 2293 N N . ARG A 1 298 ? -7.864 -6.380 25.357 1.00 93.56 298 ARG A N 1
ATOM 2294 C CA . ARG A 1 298 ? -7.885 -5.752 26.693 1.00 93.56 298 ARG A CA 1
ATOM 2295 C C . ARG A 1 298 ? -9.063 -4.793 26.860 1.00 93.56 298 ARG A C 1
ATOM 2297 O O . ARG A 1 298 ? -9.631 -4.719 27.942 1.00 93.56 298 ARG A O 1
ATOM 2304 N N . THR A 1 299 ? -9.423 -4.059 25.809 1.00 91.88 299 THR A N 1
ATOM 2305 C CA . THR A 1 299 ? -10.477 -3.038 25.854 1.00 91.88 299 THR A CA 1
ATOM 2306 C C . THR A 1 299 ? -11.879 -3.634 25.819 1.00 91.88 299 THR A C 1
ATOM 2308 O O . THR A 1 299 ? -12.745 -3.201 26.577 1.00 91.88 299 THR A O 1
ATOM 2311 N N . PHE A 1 300 ? -12.119 -4.614 24.949 1.00 92.06 300 PHE A N 1
ATOM 2312 C CA . PHE A 1 300 ? -13.450 -5.185 24.740 1.00 92.06 300 PHE A CA 1
ATOM 2313 C 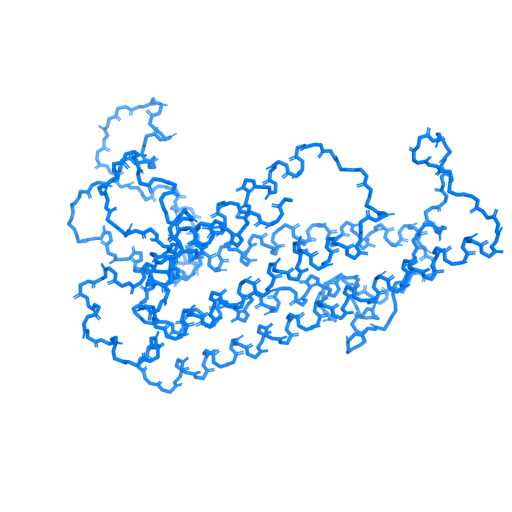C . PHE A 1 300 ? -13.690 -6.468 25.543 1.00 92.06 300 PHE A C 1
ATOM 2315 O O . PHE A 1 300 ? -14.841 -6.795 25.826 1.00 92.06 300 PHE A O 1
ATOM 2322 N N . GLY A 1 301 ? -12.637 -7.141 26.016 1.00 91.06 301 GLY A N 1
ATOM 2323 C CA . GLY A 1 301 ? -12.762 -8.299 26.899 1.00 91.06 301 GLY A CA 1
ATOM 2324 C C . GLY A 1 301 ? -13.582 -9.414 26.252 1.00 91.06 301 GLY A C 1
ATOM 2325 O O . GLY A 1 301 ? -13.185 -9.943 25.219 1.00 91.06 301 GLY A O 1
ATOM 2326 N N . ARG A 1 302 ? -14.728 -9.755 26.855 1.00 90.62 302 ARG A N 1
ATOM 2327 C CA . ARG A 1 302 ? -15.638 -10.810 26.369 1.00 90.62 302 ARG A CA 1
ATOM 2328 C C . ARG A 1 302 ? -16.367 -10.448 25.073 1.00 90.62 302 ARG A C 1
ATOM 2330 O O . ARG A 1 302 ? -16.754 -11.354 24.349 1.00 90.62 302 ARG A O 1
ATOM 2337 N N . ASP A 1 303 ? -16.515 -9.157 24.771 1.00 91.00 303 ASP A N 1
ATOM 2338 C CA . ASP A 1 303 ? -17.179 -8.696 23.544 1.00 91.00 303 ASP A CA 1
ATOM 2339 C C . ASP A 1 303 ? -16.292 -8.914 22.302 1.00 91.00 303 ASP A C 1
ATOM 2341 O O . ASP A 1 303 ? -16.761 -8.816 21.170 1.00 91.00 303 ASP A O 1
ATOM 2345 N N . TRP A 1 304 ? -14.990 -9.164 22.500 1.00 91.88 304 TRP A N 1
ATOM 2346 C CA . TRP A 1 304 ? -14.034 -9.376 21.418 1.00 91.88 304 TRP A CA 1
ATOM 2347 C C . TRP A 1 304 ? -14.046 -10.834 20.927 1.00 91.88 304 TRP A C 1
ATOM 2349 O O . TRP A 1 304 ? -13.810 -11.738 21.733 1.00 91.88 304 TRP A O 1
ATOM 2359 N N . PRO A 1 305 ? -14.213 -11.091 19.615 1.00 91.94 305 PRO A N 1
ATOM 2360 C CA . PRO A 1 305 ? -14.204 -12.453 19.083 1.00 91.94 305 PRO A CA 1
ATOM 2361 C C . PRO A 1 305 ? -12.846 -13.147 19.275 1.00 91.94 305 PRO A C 1
ATOM 2363 O O . PRO A 1 305 ? -11.825 -12.701 18.748 1.00 91.94 305 PRO A O 1
ATOM 2366 N N . ALA A 1 306 ? -12.835 -14.257 20.020 1.00 88.06 306 ALA A N 1
ATOM 2367 C CA . ALA A 1 306 ? -11.609 -14.975 20.385 1.00 88.06 306 ALA A CA 1
ATOM 2368 C C . ALA A 1 306 ? -10.929 -15.685 19.200 1.00 88.06 306 ALA A C 1
ATOM 2370 O O . ALA A 1 306 ? -9.719 -15.899 19.229 1.00 88.06 306 ALA A O 1
ATOM 2371 N N . GLU A 1 307 ? -11.691 -16.026 18.160 1.00 89.94 307 GLU A N 1
ATOM 2372 C CA . GLU A 1 307 ? -11.192 -16.743 16.979 1.00 89.94 307 GLU A CA 1
ATOM 2373 C C . GLU A 1 307 ? -10.449 -15.835 15.988 1.00 89.94 307 GLU A C 1
ATOM 2375 O O . GLU A 1 307 ? -9.677 -16.327 15.159 1.00 89.94 307 GLU A O 1
ATOM 2380 N N . ARG A 1 308 ? -10.632 -14.508 16.098 1.00 93.50 308 ARG A N 1
ATOM 2381 C CA . ARG A 1 308 ? -9.999 -13.531 15.205 1.00 93.50 308 ARG A CA 1
ATOM 2382 C C . ARG A 1 308 ? -8.483 -13.603 15.287 1.00 93.50 308 ARG A C 1
ATOM 2384 O O . ARG A 1 308 ? -7.885 -13.490 16.357 1.00 93.50 308 ARG A O 1
ATOM 2391 N N . LYS A 1 309 ? -7.873 -13.692 14.115 1.00 95.25 309 LYS A N 1
ATOM 2392 C CA . LYS A 1 309 ? -6.434 -13.595 13.894 1.00 95.25 309 LYS A CA 1
ATOM 2393 C C . LYS A 1 309 ? -6.000 -12.126 13.786 1.00 95.25 309 LYS A C 1
ATOM 2395 O O . LYS A 1 309 ? -6.814 -11.196 13.858 1.00 95.25 309 LYS A O 1
ATOM 2400 N N . ILE A 1 310 ? -4.704 -11.880 13.682 1.00 94.19 310 ILE A N 1
ATOM 2401 C CA . ILE A 1 310 ? -4.115 -10.543 13.724 1.00 94.19 310 ILE A CA 1
ATOM 2402 C C . ILE A 1 310 ? -4.144 -9.905 12.332 1.00 94.19 310 ILE A C 1
ATOM 2404 O O . ILE A 1 310 ? -4.717 -8.818 12.197 1.00 94.19 310 ILE A O 1
ATOM 2408 N N . VAL A 1 311 ? -3.565 -10.564 11.320 1.00 93.50 311 VAL A N 1
ATOM 2409 C CA . VAL A 1 311 ? -3.403 -10.034 9.951 1.00 93.50 311 VAL A CA 1
ATOM 2410 C C . VAL A 1 311 ? -3.728 -11.063 8.862 1.00 93.50 311 VAL A C 1
ATOM 2412 O O . VAL A 1 311 ? -4.485 -10.739 7.955 1.00 93.50 311 VAL A O 1
ATOM 2415 N N . ILE A 1 312 ? -3.185 -12.282 8.924 1.00 93.25 312 ILE A N 1
ATOM 2416 C CA . ILE A 1 312 ? -3.350 -13.322 7.902 1.00 93.25 312 ILE A CA 1
ATOM 2417 C C . ILE A 1 312 ? -4.532 -14.226 8.283 1.00 93.25 312 ILE A C 1
ATOM 2419 O O . ILE A 1 312 ? -4.474 -14.901 9.318 1.00 93.25 312 ILE A O 1
ATOM 2423 N N . PRO A 1 313 ? -5.589 -14.303 7.452 1.00 90.38 313 PRO A N 1
ATOM 2424 C CA . PRO A 1 313 ? -6.755 -15.131 7.742 1.00 90.38 313 PRO A CA 1
ATOM 2425 C C . PRO A 1 313 ? -6.371 -16.584 8.022 1.00 90.38 313 PRO A C 1
ATOM 2427 O O . PRO A 1 313 ? -5.550 -17.158 7.312 1.00 90.38 313 PRO A O 1
ATOM 2430 N N . TYR A 1 314 ? -6.958 -17.165 9.070 1.00 90.69 314 TYR A N 1
ATOM 2431 C CA . TYR A 1 314 ? -6.746 -18.548 9.534 1.00 90.69 314 TYR A CA 1
ATOM 2432 C C . TYR A 1 314 ? -5.330 -18.913 10.014 1.00 90.69 314 TYR A C 1
ATOM 2434 O O . TYR A 1 314 ? -5.180 -19.912 10.712 1.00 90.69 314 TYR A O 1
ATOM 2442 N N . VAL A 1 315 ? -4.314 -18.103 9.715 1.00 92.25 315 VAL A N 1
ATOM 2443 C CA . VAL A 1 315 ? -2.912 -18.389 10.048 1.00 92.25 315 VAL A CA 1
ATOM 2444 C C . VAL A 1 315 ? -2.435 -17.546 11.225 1.00 92.25 315 VAL A C 1
ATOM 2446 O O . VAL A 1 315 ? -2.033 -18.104 12.246 1.00 92.25 315 VAL A O 1
ATOM 2449 N N . PHE A 1 316 ? -2.470 -16.216 11.090 1.00 87.94 316 PHE A N 1
ATOM 2450 C CA . PHE A 1 316 ? -1.780 -15.311 12.009 1.00 87.94 316 PHE A CA 1
ATOM 2451 C C . PHE A 1 316 ? -2.552 -14.042 12.325 1.00 87.94 316 PHE A C 1
ATOM 2453 O O . PHE A 1 316 ? -2.822 -13.230 11.418 1.00 87.94 316 PHE A O 1
#

Sequence (316 aa):
MELVSPLSLLHSAAQPLTTTTSPSTTLSPLLHPTHLFHTLSTLPPARLVLIAAFLIHYAHRSVISTLRNWNGRARMAWYVPTFAVGFNILNGALMGRWLAGGLAGPRAGEGAEGWGLKGGVAPKVLFGAGMVLWVGGFVTNVRCDEVLVRIKKDKVKERERLGRKEEGEGGGGKQNPKERYAIPYGGPFGLYDLVSHPSYFAEWVEWTGFLLSTLALTPSPFPLLALSSRTSSTSLLSSLFSLGRTPTPSAPSSLLRGIPPILRPMRGWYAQPPALFLWNEIACMLPRAISGHQWYRRTFGRDWPAERKIVIPYVF

Secondary structure (DSSP, 8-state):
-TTHHHHHHHHHHSS---S---GGGSSHHHH-HHHHHHHHHTS-HHHHHHHHHHHHHHHIIIIIHHHHTGGGPPP--THHHHHHHHHHHHHHHHHHHHHHHTT-STTTTSS-SSSSB-SSHHHHHHHHHHHHHHHHHHHHHHHHHHHHHHHHHHHHHHHHHTT-----TTS-----HHHH-------GGGHHHHBS-HHHHHHHHHHHHHHHHHHTBSS-S--TTSTTS------SHHHHH-SS-------TTSTTTTS-GGGGGGTTTTTSHHHHHHHHHHHHHHHHHHHHHHHHHHHHGGGS-TT-BSSSTTT-